Protein AF-A0A183HK71-F1 (afdb_monomer_lite)

Structure (mmCIF, N/CA/C/O backbone):
data_AF-A0A183HK71-F1
#
_entry.id   AF-A0A183HK71-F1
#
loop_
_atom_site.group_PDB
_atom_site.id
_atom_site.type_symbol
_atom_site.label_atom_id
_atom_site.label_alt_id
_atom_site.label_comp_id
_atom_site.label_asym_id
_atom_site.label_entity_id
_atom_site.label_seq_id
_atom_site.pdbx_PDB_ins_code
_atom_site.Cartn_x
_atom_site.Cartn_y
_atom_site.Cartn_z
_atom_site.occupancy
_atom_site.B_iso_or_equiv
_atom_site.auth_seq_id
_atom_site.auth_comp_id
_atom_site.auth_asym_id
_atom_site.auth_atom_id
_atom_site.pdbx_PDB_model_num
ATOM 1 N N . MET A 1 1 ? -8.659 7.741 22.232 1.00 52.62 1 MET A N 1
ATOM 2 C CA . MET A 1 1 ? -8.555 7.787 20.757 1.00 52.62 1 MET A CA 1
ATOM 3 C C . MET A 1 1 ? -7.486 8.773 20.249 1.00 52.62 1 MET A C 1
ATOM 5 O O . MET A 1 1 ? -7.474 9.073 19.070 1.00 52.62 1 MET A O 1
ATOM 9 N N . TYR A 1 2 ? -6.538 9.228 21.086 1.00 60.31 2 TYR A N 1
ATOM 10 C CA . TYR A 1 2 ? -5.489 10.189 20.690 1.00 60.31 2 TYR A CA 1
ATOM 11 C C . TYR A 1 2 ? -4.388 9.604 19.789 1.00 60.31 2 TYR A C 1
ATOM 13 O O . TYR A 1 2 ? -3.727 10.329 19.058 1.00 60.31 2 TYR A O 1
ATOM 21 N N . PHE A 1 3 ? -4.179 8.287 19.837 1.00 68.69 3 PHE A N 1
ATOM 22 C CA . PHE A 1 3 ? -3.073 7.632 19.136 1.00 68.69 3 PHE A CA 1
ATOM 23 C C . PHE A 1 3 ? -3.178 7.727 17.605 1.00 68.69 3 PHE A C 1
ATOM 25 O O . PHE A 1 3 ? -2.173 7.938 16.937 1.00 68.69 3 PHE A O 1
ATOM 32 N N . ILE A 1 4 ? -4.392 7.633 17.057 1.00 67.44 4 ILE A N 1
ATOM 33 C CA . ILE A 1 4 ? -4.633 7.679 15.605 1.00 67.44 4 ILE A CA 1
ATOM 34 C C . ILE A 1 4 ? -4.354 9.078 15.048 1.00 67.44 4 ILE A C 1
ATOM 36 O O . ILE A 1 4 ? -3.708 9.218 14.013 1.00 67.44 4 ILE A O 1
ATOM 40 N N . GLU A 1 5 ? -4.787 10.123 15.757 1.00 70.69 5 GLU A N 1
ATOM 41 C CA . GLU A 1 5 ? -4.506 11.511 15.373 1.00 70.69 5 GLU A CA 1
ATOM 42 C C . GLU A 1 5 ? -3.001 11.797 15.377 1.00 70.69 5 GLU A C 1
ATOM 44 O O . GLU A 1 5 ? -2.479 12.383 14.430 1.00 70.69 5 GLU A O 1
ATOM 49 N N . ILE A 1 6 ? -2.294 11.327 16.410 1.00 75.69 6 ILE A N 1
ATOM 50 C CA . ILE A 1 6 ? -0.834 11.446 16.500 1.00 75.69 6 ILE A CA 1
ATOM 51 C C . ILE A 1 6 ? -0.171 10.696 15.344 1.00 75.69 6 ILE A C 1
ATOM 53 O O . ILE A 1 6 ? 0.723 11.232 14.697 1.00 75.69 6 ILE A O 1
ATOM 57 N N . TYR A 1 7 ? -0.618 9.478 15.044 1.00 80.81 7 TYR A N 1
ATOM 58 C CA . TYR A 1 7 ? -0.070 8.694 13.944 1.00 80.81 7 TYR A CA 1
ATOM 59 C C . TYR A 1 7 ? -0.193 9.420 12.597 1.00 80.81 7 TYR A C 1
ATOM 61 O O . TYR A 1 7 ? 0.796 9.523 11.872 1.00 80.81 7 TYR A O 1
ATOM 69 N N . PHE A 1 8 ? -1.361 9.987 12.278 1.00 76.31 8 PHE A N 1
ATOM 70 C CA . PHE A 1 8 ? -1.525 10.726 11.025 1.00 76.31 8 PHE A CA 1
ATOM 71 C C . PHE A 1 8 ? -0.566 11.912 10.922 1.00 76.31 8 PHE A C 1
ATOM 73 O O . PHE A 1 8 ? 0.040 12.113 9.872 1.00 76.31 8 PHE A O 1
ATOM 80 N N . GLN A 1 9 ? -0.346 12.629 12.023 1.00 81.50 9 GLN A N 1
ATOM 81 C CA . GLN A 1 9 ? 0.644 13.706 12.068 1.00 81.50 9 GLN A CA 1
ATOM 82 C C . GLN A 1 9 ? 2.075 13.193 11.850 1.00 81.50 9 GLN A C 1
ATOM 84 O O . GLN A 1 9 ? 2.876 13.854 11.190 1.00 81.50 9 GLN A O 1
ATOM 89 N N . LEU A 1 10 ? 2.413 12.015 12.383 1.00 83.81 10 LEU A N 1
ATOM 90 C CA . LEU A 1 10 ? 3.736 11.418 12.199 1.00 83.81 10 LEU A CA 1
ATOM 91 C C . LEU A 1 10 ? 3.965 10.949 10.757 1.00 83.81 10 LEU A C 1
ATOM 93 O O . LEU A 1 10 ? 5.072 11.104 10.245 1.00 83.81 10 LEU A O 1
ATOM 97 N N . CYS A 1 11 ? 2.935 10.445 10.076 1.00 83.12 11 CYS A N 1
ATOM 98 C CA . CYS A 1 11 ? 3.018 10.080 8.660 1.00 83.12 11 CYS A CA 1
ATOM 99 C C . CYS A 1 11 ? 3.134 11.277 7.714 1.00 83.12 11 CYS A C 1
ATOM 101 O O . CYS A 1 11 ? 3.636 11.118 6.608 1.00 83.12 11 CYS A O 1
ATOM 103 N N . GLU A 1 12 ? 2.731 12.472 8.138 1.00 85.69 12 GLU A N 1
ATOM 104 C CA . GLU A 1 12 ? 2.916 13.715 7.376 1.00 85.69 12 GLU A CA 1
ATOM 105 C C . GLU A 1 12 ? 4.208 14.459 7.761 1.00 85.69 12 GLU A C 1
ATOM 107 O O . GLU A 1 12 ? 4.478 15.562 7.281 1.00 85.69 12 GLU A O 1
ATOM 112 N N . ASN A 1 13 ? 5.042 13.871 8.626 1.00 92.81 13 ASN A N 1
ATOM 113 C CA . ASN A 1 13 ? 6.262 14.510 9.095 1.00 92.81 13 ASN A CA 1
ATOM 114 C C . ASN A 1 13 ? 7.282 14.690 7.960 1.00 92.81 13 ASN A C 1
ATOM 116 O O . ASN A 1 13 ? 7.481 13.801 7.133 1.00 92.81 13 ASN A O 1
ATOM 120 N N . SER A 1 14 ? 8.002 15.813 7.945 1.00 92.69 14 SER A N 1
ATOM 121 C CA . SER A 1 14 ? 9.033 16.078 6.932 1.00 92.69 14 SER A CA 1
ATOM 122 C C . SER A 1 14 ? 10.212 15.099 7.005 1.00 92.69 14 SER A C 1
ATOM 124 O O . SER A 1 14 ? 10.828 14.796 5.982 1.00 92.69 14 SER A O 1
ATOM 126 N N . SER A 1 15 ? 10.507 14.556 8.190 1.00 96.06 15 SER A N 1
ATOM 127 C CA . SER A 1 15 ? 11.573 13.580 8.393 1.00 96.06 15 SER A CA 1
ATOM 128 C C . SER A 1 15 ? 11.142 12.183 7.965 1.00 96.06 15 SER A C 1
ATOM 130 O O . SER A 1 15 ? 10.243 11.580 8.552 1.00 96.06 15 SER A O 1
ATOM 132 N N . LYS A 1 16 ? 11.862 11.620 6.994 1.00 95.75 16 LYS A N 1
ATOM 133 C CA . LYS A 1 16 ? 11.632 10.250 6.529 1.00 95.75 16 LYS A CA 1
ATOM 134 C C . LYS A 1 16 ? 11.809 9.201 7.617 1.00 95.75 16 LYS A C 1
ATOM 136 O O . LYS A 1 16 ? 11.055 8.243 7.648 1.00 95.75 16 LYS A O 1
ATOM 141 N N . THR A 1 17 ? 12.749 9.411 8.539 1.00 96.44 17 THR A N 1
ATOM 142 C CA . THR A 1 17 ? 12.951 8.512 9.680 1.00 96.44 17 THR A CA 1
ATOM 143 C C . THR A 1 17 ? 11.702 8.485 10.553 1.00 96.44 17 THR A C 1
ATOM 145 O O . THR A 1 17 ? 11.232 7.413 10.900 1.00 96.44 17 THR A O 1
ATOM 148 N N . VAL A 1 18 ? 11.110 9.649 10.847 1.00 96.06 18 VAL A N 1
ATOM 149 C CA . VAL A 1 18 ? 9.885 9.722 11.660 1.00 96.06 18 VAL A CA 1
ATOM 150 C C . VAL A 1 18 ? 8.726 9.018 10.960 1.00 96.06 18 VAL A C 1
ATOM 152 O O . VAL A 1 18 ? 8.027 8.240 11.603 1.00 96.06 18 VAL A O 1
ATOM 155 N N . ARG A 1 19 ? 8.556 9.231 9.647 1.00 96.00 19 ARG A N 1
ATOM 156 C CA . ARG A 1 19 ? 7.527 8.528 8.868 1.00 96.00 19 ARG A CA 1
ATOM 157 C C . ARG A 1 19 ? 7.737 7.014 8.894 1.00 96.00 19 ARG A C 1
ATOM 159 O O . ARG A 1 19 ? 6.791 6.286 9.164 1.00 96.00 19 ARG A O 1
ATOM 166 N N . THR A 1 20 ? 8.968 6.543 8.691 1.00 96.38 20 THR A N 1
ATOM 167 C CA . THR A 1 20 ? 9.327 5.119 8.772 1.00 96.38 20 THR A CA 1
ATOM 168 C C . THR A 1 20 ? 9.001 4.519 10.141 1.00 96.38 20 THR A C 1
ATOM 170 O O . THR A 1 20 ? 8.314 3.502 10.211 1.00 96.38 20 THR A O 1
ATOM 173 N N . GLU A 1 21 ? 9.439 5.152 11.233 1.00 96.19 21 GLU A N 1
ATOM 174 C CA . GLU A 1 21 ? 9.151 4.673 12.592 1.00 96.19 21 GLU A CA 1
ATOM 175 C C . GLU A 1 21 ? 7.646 4.672 12.885 1.00 96.19 21 GLU A C 1
ATOM 177 O O . GLU A 1 21 ? 7.134 3.753 13.522 1.00 96.19 21 GLU A O 1
ATOM 182 N N . ALA A 1 22 ? 6.906 5.657 12.367 1.00 95.00 22 ALA A N 1
ATOM 183 C CA . ALA A 1 22 ? 5.456 5.702 12.504 1.00 95.00 22 ALA A CA 1
ATOM 184 C C . ALA A 1 22 ? 4.778 4.481 11.866 1.00 95.00 22 ALA A C 1
ATOM 186 O O . ALA A 1 22 ? 3.854 3.930 12.465 1.00 95.00 22 ALA A O 1
ATOM 187 N N . LEU A 1 23 ? 5.245 4.024 10.696 1.00 95.50 23 LEU A N 1
ATOM 188 C CA . LEU A 1 23 ? 4.717 2.817 10.048 1.00 95.50 23 LEU A CA 1
ATOM 189 C C . LEU A 1 23 ? 4.938 1.568 10.913 1.00 95.50 23 LEU A C 1
ATOM 191 O O . LEU A 1 23 ? 4.012 0.774 11.083 1.00 95.50 23 LEU A O 1
ATOM 195 N N . TYR A 1 24 ? 6.125 1.414 11.505 1.00 96.06 24 TYR A N 1
ATOM 196 C CA . TYR A 1 24 ? 6.413 0.289 12.401 1.00 96.06 24 TYR A CA 1
ATOM 197 C C . TYR A 1 24 ? 5.578 0.336 13.681 1.00 96.06 24 TYR A C 1
ATOM 199 O O . TYR A 1 24 ? 4.991 -0.671 14.075 1.00 96.06 24 TYR A O 1
ATOM 207 N N . ILE A 1 25 ? 5.478 1.506 14.315 1.00 93.75 25 ILE A N 1
ATOM 208 C CA . ILE A 1 25 ? 4.675 1.699 15.528 1.00 93.75 25 ILE A CA 1
ATOM 209 C C . ILE A 1 25 ? 3.202 1.378 15.258 1.00 93.75 25 ILE A C 1
ATOM 211 O O . ILE A 1 25 ? 2.568 0.676 16.049 1.00 93.75 25 ILE A O 1
ATOM 215 N N . LEU A 1 26 ? 2.664 1.845 14.129 1.00 92.62 26 LEU A N 1
ATOM 216 C CA . LEU A 1 26 ? 1.301 1.531 13.722 1.00 92.62 26 LEU A CA 1
ATOM 217 C C . LEU A 1 26 ? 1.109 0.029 13.526 1.00 92.62 26 LEU A C 1
ATOM 219 O O . LEU A 1 26 ? 0.124 -0.518 14.019 1.00 92.62 26 LEU A O 1
ATOM 223 N N . LYS A 1 27 ? 2.046 -0.642 12.844 1.00 94.62 27 LYS A N 1
ATOM 224 C CA . LYS A 1 27 ? 1.976 -2.090 12.636 1.00 94.62 27 LYS A CA 1
ATOM 225 C C . LYS A 1 27 ? 1.929 -2.844 13.959 1.00 94.62 27 LYS A C 1
ATOM 227 O O . LYS A 1 27 ? 1.059 -3.688 14.153 1.00 94.62 27 LYS A O 1
ATOM 232 N N . ILE A 1 28 ? 2.824 -2.500 14.882 1.00 94.81 28 ILE A N 1
ATOM 233 C CA . ILE A 1 28 ? 2.860 -3.096 16.218 1.00 94.81 28 ILE A CA 1
ATOM 234 C C . ILE A 1 28 ? 1.505 -2.905 16.904 1.00 94.81 28 ILE A C 1
ATOM 236 O O . ILE A 1 28 ? 0.951 -3.857 17.444 1.00 94.81 28 ILE A O 1
ATOM 240 N N . PHE A 1 29 ? 0.939 -1.700 16.861 1.00 91.94 29 PHE A N 1
ATOM 241 C CA . PHE A 1 29 ? -0.343 -1.420 17.504 1.00 91.94 29 PHE A CA 1
ATOM 242 C C . PHE A 1 29 ? -1.506 -2.201 16.867 1.00 91.94 29 PHE A C 1
ATOM 244 O O . PHE A 1 29 ? -2.337 -2.765 17.581 1.00 91.94 29 PHE A O 1
ATOM 251 N N . ALA A 1 30 ? -1.525 -2.299 15.537 1.00 93.44 30 ALA A N 1
ATOM 252 C CA . ALA A 1 30 ? -2.496 -3.090 14.788 1.00 93.44 30 ALA A CA 1
ATOM 253 C C . ALA A 1 30 ? -2.434 -4.585 15.138 1.00 93.44 30 ALA A C 1
ATOM 255 O O . ALA A 1 30 ? -3.477 -5.222 15.245 1.00 93.44 30 ALA A O 1
ATOM 256 N N . ASP A 1 31 ? -1.241 -5.132 15.383 1.00 94.38 31 ASP A N 1
ATOM 257 C CA . ASP A 1 31 ? -1.082 -6.530 15.801 1.00 94.38 31 ASP A CA 1
ATOM 258 C C . ASP A 1 31 ? -1.551 -6.781 17.235 1.00 94.38 31 ASP A C 1
ATOM 260 O O . ASP A 1 31 ? -2.096 -7.843 17.531 1.00 94.38 31 ASP A O 1
ATOM 264 N N . HIS A 1 32 ? -1.361 -5.807 18.130 1.00 94.56 32 HIS A N 1
ATOM 265 C CA . HIS A 1 32 ? -1.770 -5.934 19.530 1.00 94.56 32 HIS A CA 1
ATOM 266 C C . HIS A 1 32 ? -3.280 -5.780 19.723 1.00 94.56 32 HIS A C 1
ATOM 268 O O . HIS A 1 32 ? -3.839 -6.336 20.668 1.00 94.56 32 HIS A O 1
ATOM 274 N N . CYS A 1 33 ? -3.943 -4.982 18.885 1.00 93.06 33 CYS A N 1
ATOM 275 C CA . CYS A 1 33 ? -5.332 -4.575 19.093 1.00 93.06 33 CYS A CA 1
ATOM 276 C C . CYS A 1 33 ? -6.180 -4.616 17.799 1.00 93.06 33 CYS A C 1
ATOM 278 O O . CYS A 1 33 ? -6.932 -3.667 17.557 1.00 93.06 33 CYS A O 1
ATOM 280 N N . PRO A 1 34 ? -6.117 -5.687 16.980 1.00 94.12 34 PRO A N 1
ATOM 281 C CA . PRO A 1 34 ? -6.603 -5.691 15.593 1.00 94.12 34 PRO A CA 1
ATOM 282 C C . PRO A 1 34 ? -8.092 -5.359 15.455 1.00 94.12 34 PRO A C 1
ATOM 284 O O . PRO A 1 34 ? -8.472 -4.582 14.581 1.00 94.12 34 PRO A O 1
ATOM 287 N N . GLU A 1 35 ? -8.914 -5.885 16.364 1.00 94.69 35 GLU A N 1
ATOM 288 C CA . GLU A 1 35 ? -10.377 -5.741 16.373 1.00 94.69 35 GLU A CA 1
ATOM 289 C C . GLU A 1 35 ? -10.869 -4.448 17.042 1.00 94.69 35 GLU A C 1
ATOM 291 O O . GLU A 1 35 ? -12.073 -4.240 17.186 1.00 94.69 35 GLU A O 1
ATOM 296 N N . THR A 1 36 ? -9.965 -3.564 17.479 1.00 92.75 36 THR A N 1
ATOM 297 C CA . THR A 1 36 ? -10.375 -2.275 18.054 1.00 92.75 36 THR A CA 1
ATOM 298 C C . THR A 1 36 ? -11.127 -1.466 17.009 1.00 92.75 36 THR A C 1
ATOM 300 O O . THR A 1 36 ? -10.571 -1.132 15.965 1.00 92.75 36 THR A O 1
ATOM 303 N N . GLU A 1 37 ? -12.381 -1.126 17.301 1.00 91.06 37 GLU A N 1
ATOM 30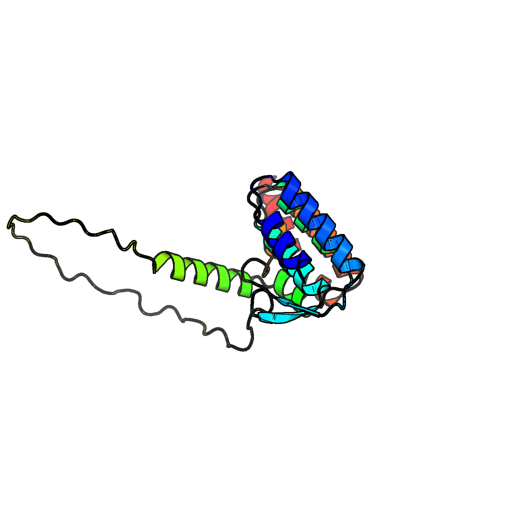4 C CA . GLU A 1 37 ? -13.186 -0.279 16.428 1.00 91.06 37 GLU A CA 1
ATOM 305 C C . GLU A 1 37 ? -12.721 1.175 16.522 1.00 91.06 37 GLU A C 1
ATOM 307 O O . GLU A 1 37 ? -12.578 1.745 17.609 1.00 91.06 37 GLU A O 1
ATOM 312 N N . ILE A 1 38 ? -12.498 1.782 15.362 1.00 87.69 38 ILE A N 1
ATOM 313 C CA . ILE A 1 38 ? -12.073 3.169 15.223 1.00 87.69 38 ILE A CA 1
ATOM 314 C C . ILE A 1 38 ? -12.914 3.868 14.157 1.00 87.69 38 ILE A C 1
ATOM 316 O O . ILE A 1 38 ? -13.611 3.229 13.372 1.00 87.69 38 ILE A O 1
ATOM 320 N N . ILE A 1 39 ? -12.860 5.197 14.142 1.00 84.25 39 ILE A N 1
ATOM 321 C CA . ILE A 1 39 ? -13.501 6.028 13.124 1.00 84.25 39 ILE A CA 1
ATOM 322 C C . ILE A 1 39 ? -12.418 6.404 12.118 1.00 84.25 39 ILE A C 1
ATOM 324 O O . ILE A 1 39 ? -11.467 7.103 12.468 1.00 84.25 39 ILE A O 1
ATOM 328 N N . GLY A 1 40 ? -12.555 5.916 10.891 1.00 74.62 40 GLY A N 1
ATOM 329 C CA . GLY A 1 40 ? -11.613 6.166 9.807 1.00 74.62 40 GLY A CA 1
ATOM 330 C C . GLY A 1 40 ? -11.730 7.573 9.244 1.00 74.62 40 GLY A C 1
ATOM 331 O O . GLY A 1 40 ? -12.617 8.353 9.596 1.00 74.62 40 GLY A O 1
ATOM 332 N N . ARG A 1 41 ? -10.857 7.892 8.285 1.00 69.25 41 ARG A N 1
ATOM 333 C CA . ARG A 1 41 ? -10.806 9.220 7.638 1.00 69.25 41 ARG A CA 1
ATOM 334 C C . ARG A 1 41 ? -12.111 9.630 6.944 1.00 69.25 41 ARG A C 1
ATOM 336 O O . ARG A 1 41 ? -12.384 10.817 6.811 1.00 69.25 41 ARG A O 1
ATOM 343 N N . ASN A 1 42 ? -12.901 8.661 6.489 1.00 69.00 42 ASN A N 1
ATOM 344 C CA . ASN A 1 42 ? -14.205 8.871 5.853 1.00 69.00 42 ASN A CA 1
ATOM 345 C C . ASN A 1 42 ? -15.372 8.911 6.862 1.00 69.00 42 ASN A C 1
ATOM 347 O O . ASN A 1 42 ? -16.527 8.969 6.449 1.00 69.00 42 ASN A O 1
ATOM 351 N N . GLY A 1 43 ? -15.093 8.861 8.169 1.00 75.12 43 GLY A N 1
ATOM 352 C CA . GLY A 1 43 ? -16.107 8.806 9.222 1.00 75.12 43 GLY A CA 1
ATOM 353 C C . GLY A 1 43 ? -16.736 7.423 9.421 1.00 75.12 43 GLY A C 1
ATOM 354 O O . GLY A 1 43 ? -17.592 7.274 10.293 1.00 75.12 43 GLY A O 1
ATOM 355 N N . ALA A 1 44 ? -16.329 6.411 8.649 1.00 79.69 44 ALA A N 1
ATOM 356 C CA . ALA A 1 44 ? -16.823 5.050 8.803 1.00 79.69 44 ALA A CA 1
ATOM 357 C C . ALA A 1 44 ? -16.163 4.353 9.996 1.00 79.69 44 ALA A C 1
ATOM 359 O O . ALA A 1 44 ? -15.007 4.613 10.333 1.00 79.69 44 ALA A O 1
ATOM 360 N N . LYS A 1 45 ? -16.903 3.434 10.617 1.00 85.50 45 LYS A N 1
ATOM 361 C CA . LYS A 1 45 ? -16.358 2.526 11.625 1.00 85.50 45 LYS A CA 1
ATOM 362 C C . LYS A 1 45 ? -15.579 1.414 10.935 1.00 85.50 45 LYS A C 1
ATOM 364 O O . LYS A 1 45 ? -16.113 0.775 10.031 1.00 85.50 45 LYS A O 1
ATOM 369 N N . LEU A 1 46 ? -14.347 1.181 11.367 1.00 88.19 46 LEU A N 1
ATOM 370 C CA . LEU A 1 46 ? -13.503 0.104 10.861 1.00 88.19 46 LEU A CA 1
ATOM 371 C C . LEU A 1 46 ? -12.621 -0.480 11.958 1.00 88.19 46 LEU A C 1
ATOM 373 O O . LEU A 1 46 ? -12.406 0.137 13.003 1.00 88.19 46 LEU A O 1
ATOM 377 N N . ARG A 1 47 ? -12.111 -1.684 11.702 1.00 91.94 47 ARG A N 1
ATOM 378 C CA . ARG A 1 47 ? -11.124 -2.332 12.562 1.00 91.94 47 ARG A CA 1
ATOM 379 C C . ARG A 1 47 ? -9.791 -1.604 12.450 1.00 91.94 47 ARG A C 1
ATOM 381 O O . ARG A 1 47 ? -9.384 -1.213 11.355 1.00 91.94 47 ARG A O 1
ATOM 388 N N . LEU A 1 48 ? -9.084 -1.477 13.567 1.00 91.62 48 LEU A N 1
ATOM 389 C CA . LEU A 1 48 ? -7.771 -0.844 13.621 1.00 91.62 48 LEU A CA 1
ATOM 390 C C . LEU A 1 48 ? -6.782 -1.480 12.638 1.00 91.62 48 LEU A C 1
ATOM 392 O O . LEU A 1 48 ? -6.021 -0.758 12.003 1.00 91.62 48 LEU A O 1
ATOM 396 N N . VAL A 1 49 ? -6.799 -2.809 12.493 1.00 94.19 49 VAL A N 1
ATOM 397 C CA . VAL A 1 49 ? -5.904 -3.501 11.552 1.00 94.19 49 VAL A CA 1
ATOM 398 C C . VAL A 1 49 ? -6.141 -3.085 10.098 1.00 94.19 49 VAL A C 1
ATOM 400 O O . VAL A 1 49 ? -5.178 -2.914 9.352 1.00 94.19 49 VAL A O 1
ATOM 403 N N . ASP A 1 50 ? -7.398 -2.861 9.714 1.00 92.25 50 ASP A N 1
ATOM 404 C CA . ASP A 1 50 ? -7.772 -2.487 8.350 1.00 92.25 50 ASP A CA 1
ATOM 405 C C . ASP A 1 50 ? -7.424 -1.011 8.064 1.00 92.25 50 ASP A C 1
ATOM 407 O O . ASP A 1 50 ? -6.910 -0.688 6.992 1.00 92.25 50 ASP A O 1
ATOM 411 N N . ASP A 1 51 ? -7.610 -0.111 9.039 1.00 89.50 51 ASP A N 1
ATOM 412 C CA . ASP A 1 51 ? -7.181 1.297 8.921 1.00 89.50 51 ASP A CA 1
ATOM 413 C C . ASP A 1 51 ? -5.659 1.426 8.866 1.00 89.50 51 ASP A C 1
ATOM 415 O O . ASP A 1 51 ? -5.108 2.160 8.045 1.00 89.50 51 ASP A O 1
ATOM 419 N N . ALA A 1 52 ? -4.965 0.671 9.719 1.00 92.00 52 ALA A N 1
ATOM 420 C CA . ALA A 1 52 ? -3.516 0.633 9.736 1.00 92.00 52 ALA A CA 1
ATOM 421 C C . ALA A 1 52 ? -2.972 0.135 8.392 1.00 92.00 52 ALA A C 1
ATOM 423 O O . ALA A 1 52 ? -2.079 0.754 7.812 1.00 92.00 52 ALA A O 1
ATOM 424 N N . PHE A 1 53 ? -3.553 -0.938 7.852 1.00 93.50 53 PHE A N 1
ATOM 425 C CA . PHE A 1 53 ? -3.208 -1.429 6.524 1.00 93.50 53 PHE A CA 1
ATOM 426 C C . PHE A 1 53 ? -3.443 -0.364 5.444 1.00 93.50 53 PHE A C 1
ATOM 428 O O . PHE A 1 53 ? -2.564 -0.120 4.616 1.00 93.50 53 PHE A O 1
ATOM 435 N N . ALA A 1 54 ? -4.581 0.335 5.483 1.00 90.50 54 ALA A N 1
ATOM 436 C CA . ALA A 1 54 ? -4.886 1.432 4.567 1.00 90.50 54 ALA A CA 1
ATOM 437 C C . ALA A 1 54 ? -3.862 2.575 4.637 1.00 90.50 54 ALA A C 1
ATOM 439 O O . ALA A 1 54 ? -3.501 3.163 3.613 1.00 90.50 54 ALA A O 1
ATOM 440 N N . ALA A 1 55 ? -3.374 2.898 5.831 1.00 90.38 55 ALA A N 1
ATOM 441 C CA . ALA A 1 55 ? -2.366 3.930 6.009 1.00 90.38 55 ALA A CA 1
ATOM 442 C C . ALA A 1 55 ? -0.988 3.500 5.476 1.00 90.38 55 ALA A C 1
ATOM 444 O O . ALA A 1 55 ? -0.310 4.296 4.824 1.00 90.38 55 ALA A O 1
ATOM 445 N N . VAL A 1 56 ? -0.605 2.232 5.655 1.00 93.94 56 VAL A N 1
ATOM 446 C CA . VAL A 1 56 ? 0.611 1.675 5.039 1.00 93.94 56 VAL A CA 1
ATOM 447 C C . VAL A 1 56 ? 0.488 1.641 3.512 1.00 93.94 56 VAL A C 1
ATOM 449 O O . VAL A 1 56 ? 1.428 2.026 2.821 1.00 93.94 56 VAL A O 1
ATOM 452 N N . CYS A 1 57 ? -0.683 1.294 2.972 1.00 93.69 57 CYS A N 1
ATOM 453 C CA . CYS A 1 57 ? -0.962 1.383 1.536 1.00 93.69 57 CYS A CA 1
ATOM 454 C C . CYS A 1 57 ? -0.768 2.811 1.005 1.00 93.69 57 CYS A C 1
ATOM 456 O O . CYS A 1 57 ? -0.185 3.004 -0.058 1.00 93.69 57 CYS A O 1
ATOM 458 N N . HIS A 1 58 ? -1.193 3.827 1.762 1.00 90.81 58 HIS A N 1
ATOM 459 C CA . HIS A 1 58 ? -0.955 5.222 1.396 1.00 90.81 58 HIS A CA 1
ATOM 460 C C . HI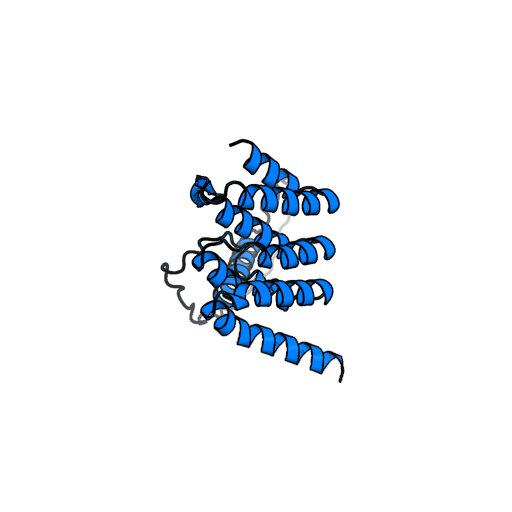S A 1 58 ? 0.537 5.572 1.324 1.00 90.81 58 HIS A C 1
ATOM 462 O O . HIS A 1 58 ? 0.957 6.271 0.400 1.00 90.81 58 HIS A O 1
ATOM 468 N N . ALA A 1 59 ? 1.341 5.048 2.252 1.00 93.62 59 ALA A N 1
ATOM 469 C CA . ALA A 1 59 ? 2.784 5.277 2.310 1.00 93.62 59 ALA A CA 1
ATOM 470 C C . ALA A 1 59 ? 3.569 4.658 1.135 1.00 93.62 59 ALA A C 1
ATOM 472 O O . ALA A 1 59 ? 4.727 5.012 0.922 1.00 93.62 59 ALA A O 1
ATOM 473 N N . ILE A 1 60 ? 2.944 3.810 0.308 1.00 95.62 60 ILE A N 1
ATOM 474 C CA . ILE A 1 60 ? 3.512 3.390 -0.986 1.00 95.62 60 ILE A CA 1
ATOM 475 C C . ILE A 1 60 ? 3.690 4.579 -1.934 1.00 95.62 60 ILE A C 1
ATOM 477 O O . ILE A 1 60 ? 4.525 4.529 -2.821 1.00 95.62 60 ILE A O 1
ATOM 481 N N . ASN A 1 61 ? 2.971 5.682 -1.733 1.00 92.69 61 ASN A N 1
ATOM 482 C CA . ASN A 1 61 ? 3.116 6.892 -2.543 1.00 92.69 61 ASN A CA 1
ATOM 483 C C . ASN A 1 61 ? 4.075 7.924 -1.917 1.00 92.69 61 ASN A C 1
ATOM 485 O O . ASN A 1 61 ? 4.045 9.095 -2.298 1.00 92.69 61 ASN A O 1
ATOM 489 N N . ASP A 1 62 ? 4.892 7.534 -0.930 1.00 95.19 62 ASP A N 1
ATOM 490 C CA . ASP A 1 62 ? 5.829 8.449 -0.273 1.00 95.19 62 ASP A CA 1
ATOM 491 C C . ASP A 1 62 ? 6.898 8.977 -1.245 1.00 95.19 62 ASP A C 1
ATOM 493 O O . ASP A 1 62 ? 7.385 8.274 -2.136 1.00 95.19 62 ASP A O 1
ATOM 497 N N . VAL A 1 63 ? 7.307 10.230 -1.045 1.00 94.56 63 VAL A N 1
ATOM 498 C CA . VAL A 1 63 ? 8.356 10.867 -1.852 1.00 94.56 63 VAL A CA 1
ATOM 499 C C . VAL A 1 63 ? 9.713 10.169 -1.697 1.00 94.56 63 VAL A C 1
ATOM 501 O O . VAL A 1 63 ? 10.499 10.127 -2.640 1.00 94.56 63 VAL A O 1
ATOM 504 N N . GLU A 1 64 ? 9.989 9.577 -0.534 1.00 97.12 64 GLU A N 1
ATOM 505 C CA . GLU A 1 64 ? 11.243 8.886 -0.253 1.00 97.12 64 GLU A CA 1
ATOM 506 C C . GLU A 1 64 ? 11.144 7.396 -0.579 1.00 97.12 64 GLU A C 1
ATOM 508 O O . GLU A 1 64 ? 10.411 6.642 0.066 1.00 97.12 64 GLU A O 1
ATOM 513 N N . VAL A 1 65 ? 11.992 6.941 -1.503 1.00 97.62 65 VAL A N 1
ATOM 514 C CA . VAL A 1 65 ? 12.083 5.531 -1.923 1.00 97.62 65 VAL A CA 1
ATOM 515 C C . VAL A 1 65 ? 12.235 4.557 -0.750 1.00 97.62 65 VAL A C 1
ATOM 517 O O . VAL A 1 65 ? 11.643 3.481 -0.744 1.00 97.62 65 VAL A O 1
ATOM 520 N N . THR A 1 66 ? 12.985 4.930 0.291 1.00 97.88 66 THR A N 1
ATOM 521 C CA . THR A 1 66 ? 13.196 4.067 1.464 1.00 97.88 66 THR A CA 1
ATOM 522 C C . THR A 1 66 ? 11.928 3.895 2.299 1.00 97.88 66 THR A C 1
ATOM 524 O O . THR A 1 66 ? 11.727 2.837 2.896 1.00 97.88 66 THR A O 1
ATOM 527 N N . VAL A 1 67 ? 11.068 4.919 2.343 1.00 97.75 67 VAL A N 1
ATOM 528 C CA . VAL A 1 67 ? 9.773 4.843 3.032 1.00 97.75 67 VAL A CA 1
ATOM 529 C C . VAL A 1 67 ? 8.821 3.974 2.217 1.00 97.75 67 VAL A C 1
ATOM 531 O O . VAL A 1 67 ? 8.220 3.066 2.787 1.00 97.75 67 VAL A O 1
ATOM 534 N N . ARG A 1 68 ? 8.777 4.150 0.886 1.00 98.00 68 ARG A N 1
ATOM 535 C CA . ARG A 1 68 ? 7.995 3.284 -0.014 1.00 98.00 68 ARG A CA 1
ATOM 536 C C . ARG A 1 68 ? 8.384 1.815 0.109 1.00 98.00 68 ARG A C 1
ATOM 538 O O . ARG A 1 68 ? 7.517 0.968 0.283 1.00 98.00 68 ARG A O 1
ATOM 545 N N . ALA A 1 69 ? 9.682 1.508 0.096 1.00 98.25 69 ALA A N 1
ATOM 546 C CA . ALA A 1 69 ? 10.178 0.141 0.256 1.00 98.25 69 ALA A CA 1
ATOM 547 C C . ALA A 1 69 ? 9.806 -0.453 1.625 1.00 98.25 69 ALA A C 1
ATOM 549 O O . ALA A 1 69 ? 9.438 -1.624 1.717 1.00 98.25 69 ALA A O 1
ATOM 550 N N . THR A 1 70 ? 9.862 0.359 2.687 1.00 98.31 70 THR A N 1
ATOM 551 C CA . THR A 1 70 ? 9.439 -0.066 4.028 1.00 98.31 70 THR A CA 1
ATOM 552 C C . THR A 1 70 ? 7.941 -0.348 4.070 1.00 98.31 70 THR A C 1
ATOM 554 O O . THR A 1 70 ? 7.531 -1.397 4.558 1.00 98.31 70 THR A O 1
ATOM 557 N N . ALA A 1 71 ? 7.124 0.551 3.521 1.00 97.69 71 ALA A N 1
ATOM 558 C CA . ALA A 1 71 ? 5.685 0.363 3.418 1.00 97.69 71 ALA A CA 1
ATOM 559 C C . ALA A 1 71 ? 5.353 -0.909 2.622 1.00 97.69 71 ALA A C 1
ATOM 561 O O . ALA A 1 71 ? 4.610 -1.754 3.113 1.00 97.69 71 ALA A O 1
ATOM 562 N N . ALA A 1 72 ? 5.988 -1.102 1.461 1.00 98.00 72 ALA A N 1
ATOM 563 C CA . ALA A 1 72 ? 5.809 -2.278 0.614 1.00 98.00 72 ALA A CA 1
ATOM 564 C C . ALA A 1 72 ? 6.148 -3.572 1.359 1.00 98.00 72 ALA A C 1
ATOM 566 O O . ALA A 1 72 ? 5.380 -4.528 1.283 1.00 98.00 72 ALA A O 1
ATOM 567 N N . ARG A 1 73 ? 7.242 -3.596 2.134 1.00 97.94 73 ARG A N 1
ATOM 568 C CA . ARG A 1 73 ? 7.599 -4.734 2.997 1.00 97.94 73 ARG A CA 1
ATOM 569 C C . ARG A 1 73 ? 6.555 -4.975 4.093 1.00 97.94 73 ARG A C 1
ATOM 571 O O . ARG A 1 73 ? 6.175 -6.115 4.320 1.00 97.94 73 ARG A O 1
ATOM 578 N N . LEU A 1 74 ? 6.085 -3.920 4.755 1.00 97.56 74 LEU A N 1
ATOM 579 C CA . LEU A 1 74 ? 5.135 -4.040 5.862 1.00 97.56 74 LEU A CA 1
ATOM 580 C C . LEU A 1 74 ? 3.764 -4.563 5.431 1.00 97.56 74 LEU A C 1
ATOM 582 O O . LEU A 1 74 ? 3.103 -5.211 6.239 1.00 97.56 74 LEU A O 1
ATOM 586 N N . LEU A 1 75 ? 3.335 -4.328 4.183 1.00 96.75 75 LEU A N 1
ATOM 587 C CA . LEU A 1 75 ? 2.056 -4.853 3.683 1.00 96.75 75 LEU A CA 1
ATOM 588 C C . LEU A 1 75 ? 1.937 -6.372 3.894 1.00 96.75 75 LEU A C 1
ATOM 590 O O . LEU A 1 75 ? 0.882 -6.845 4.313 1.00 96.75 75 LEU A O 1
ATOM 594 N N . GLY A 1 76 ? 3.022 -7.125 3.678 1.00 96.12 76 GLY A N 1
ATOM 595 C CA . GLY A 1 76 ? 3.052 -8.587 3.801 1.00 96.12 76 GLY A CA 1
ATOM 596 C C . GLY A 1 76 ? 2.829 -9.113 5.221 1.00 96.12 76 GLY A C 1
ATOM 597 O O . GLY A 1 76 ? 2.402 -10.261 5.409 1.00 96.12 76 GLY A O 1
ATOM 598 N N . ASP A 1 77 ? 3.065 -8.260 6.219 1.00 96.25 77 ASP A N 1
ATOM 599 C CA . ASP A 1 77 ? 2.992 -8.597 7.638 1.00 96.25 77 ASP A CA 1
ATOM 600 C C . ASP A 1 77 ? 1.570 -8.449 8.209 1.00 96.25 77 ASP A C 1
ATOM 602 O O . ASP A 1 77 ? 1.290 -8.925 9.313 1.00 96.25 77 ASP A O 1
ATOM 606 N N . PHE A 1 78 ? 0.638 -7.811 7.491 1.00 95.25 78 PHE A N 1
ATOM 607 C CA . PHE A 1 78 ? -0.760 -7.662 7.918 1.00 95.25 78 PHE A CA 1
ATOM 608 C C . PHE A 1 78 ? -1.571 -8.936 7.657 1.00 95.25 78 PHE A C 1
ATOM 610 O O . PHE A 1 78 ? -2.412 -8.999 6.768 1.00 95.25 78 PHE A O 1
ATOM 617 N N . LYS A 1 79 ? -1.358 -9.978 8.464 1.00 93.12 79 LYS A N 1
ATOM 618 C CA . LYS A 1 79 ? -2.044 -11.270 8.273 1.00 93.12 79 LYS A CA 1
ATOM 619 C C . LYS A 1 79 ? -3.547 -11.243 8.570 1.00 93.12 79 LYS A C 1
ATOM 621 O O . LYS A 1 79 ? -4.271 -12.076 8.033 1.00 93.12 79 LYS A O 1
ATOM 626 N N . GLN A 1 80 ? -4.006 -10.299 9.394 1.00 93.44 80 GLN A N 1
ATOM 627 C CA . GLN A 1 80 ? -5.393 -10.200 9.882 1.00 93.44 80 GLN A CA 1
ATOM 628 C C . GLN A 1 80 ? -6.256 -9.179 9.117 1.00 93.44 80 GLN A C 1
ATOM 630 O O . GLN A 1 80 ? -7.419 -8.964 9.469 1.00 93.44 80 GLN A O 1
ATOM 635 N N . VAL A 1 81 ? -5.697 -8.543 8.083 1.00 93.94 81 VAL A N 1
ATOM 636 C CA . VAL A 1 81 ? -6.442 -7.604 7.240 1.00 93.94 81 VAL A CA 1
ATOM 637 C C . VAL A 1 81 ? -7.578 -8.318 6.501 1.00 93.94 81 VAL A C 1
ATOM 639 O O . VAL A 1 81 ? -7.454 -9.486 6.118 1.00 93.94 81 VAL A O 1
ATOM 642 N N . SER A 1 82 ? -8.685 -7.604 6.323 1.00 92.06 82 SER A N 1
ATOM 643 C CA . SER A 1 82 ? -9.844 -8.051 5.553 1.00 92.06 82 SER A CA 1
ATOM 644 C C . SER A 1 82 ? -9.495 -8.278 4.081 1.00 92.06 82 SER A C 1
ATOM 646 O O . SER A 1 82 ? -8.805 -7.464 3.463 1.00 92.06 82 SER A O 1
ATOM 648 N N . ASP A 1 83 ? -10.065 -9.322 3.480 1.00 91.00 83 ASP A N 1
ATOM 649 C CA . ASP A 1 83 ? -9.855 -9.629 2.059 1.00 91.00 83 ASP A CA 1
ATOM 650 C C . ASP A 1 83 ? -10.340 -8.488 1.143 1.00 91.00 83 ASP A C 1
ATOM 652 O O . ASP A 1 83 ? -9.664 -8.144 0.181 1.00 91.00 83 ASP A O 1
ATOM 656 N N . SER A 1 84 ? -11.410 -7.776 1.521 1.00 88.06 84 SER A N 1
ATOM 657 C CA . SER A 1 84 ? -11.917 -6.611 0.775 1.00 88.06 84 SER A CA 1
ATOM 658 C C . SER A 1 84 ? -10.929 -5.440 0.680 1.00 88.06 84 SER A C 1
ATOM 660 O O . SER A 1 84 ? -11.003 -4.641 -0.259 1.00 88.06 84 SER A O 1
ATOM 662 N N . PHE A 1 85 ? -10.009 -5.312 1.643 1.00 89.12 85 PHE A N 1
ATOM 663 C CA . PHE A 1 85 ? -8.925 -4.332 1.580 1.00 89.12 85 PHE A CA 1
ATOM 664 C C . PHE A 1 85 ? -7.799 -4.834 0.674 1.00 89.12 85 PHE A C 1
ATOM 666 O O . PHE A 1 85 ? -7.256 -4.053 -0.103 1.00 89.12 85 PHE A O 1
ATOM 673 N N . LEU A 1 86 ? -7.477 -6.129 0.729 1.00 90.81 86 LEU A N 1
ATOM 674 C CA . LEU A 1 86 ? -6.483 -6.739 -0.154 1.00 90.81 86 LEU A CA 1
ATOM 675 C C . LEU A 1 86 ? -6.902 -6.647 -1.624 1.00 90.81 86 LEU A C 1
ATOM 677 O O . LEU A 1 86 ? -6.102 -6.211 -2.449 1.00 90.81 86 LEU A O 1
ATOM 681 N N . ASP A 1 87 ? -8.157 -6.952 -1.945 1.00 88.12 87 ASP A N 1
ATOM 682 C CA . ASP A 1 87 ? -8.682 -6.874 -3.313 1.00 88.12 87 ASP A CA 1
ATOM 683 C C . ASP A 1 87 ? -8.462 -5.483 -3.926 1.00 88.12 87 ASP A C 1
ATOM 685 O O . ASP A 1 87 ? -7.938 -5.338 -5.031 1.00 88.12 87 ASP A O 1
ATOM 689 N N . GLN A 1 88 ? -8.750 -4.429 -3.159 1.00 87.88 88 GLN A N 1
ATOM 690 C CA . GLN A 1 88 ? -8.574 -3.046 -3.608 1.00 87.88 88 GLN A CA 1
ATOM 691 C C . GLN A 1 88 ? -7.113 -2.648 -3.833 1.00 87.88 88 GLN A C 1
ATOM 693 O O . GLN A 1 88 ? -6.857 -1.695 -4.570 1.00 87.88 88 GLN A O 1
ATOM 698 N N . THR A 1 89 ? -6.143 -3.346 -3.238 1.00 88.31 89 THR A N 1
ATOM 699 C CA . THR A 1 89 ? -4.717 -3.070 -3.479 1.00 88.31 89 THR A CA 1
ATOM 700 C C . THR A 1 89 ? -4.199 -3.630 -4.804 1.00 88.31 89 THR A C 1
ATOM 702 O O . THR A 1 89 ? -3.165 -3.154 -5.280 1.00 88.31 89 THR A O 1
ATOM 705 N N . LEU A 1 90 ? -4.922 -4.573 -5.421 1.00 85.00 90 LEU A N 1
ATOM 706 C CA . LEU A 1 90 ? -4.630 -5.133 -6.748 1.00 85.00 90 LEU A CA 1
ATOM 707 C C . LEU A 1 90 ? -5.553 -4.595 -7.855 1.00 85.00 90 LEU A C 1
ATOM 709 O O . LEU A 1 90 ? -5.352 -4.903 -9.033 1.00 85.00 90 LEU A O 1
ATOM 713 N N . ASP A 1 91 ? -6.546 -3.772 -7.511 1.00 84.38 91 ASP A N 1
ATOM 714 C CA . ASP A 1 91 ? -7.495 -3.226 -8.479 1.00 84.38 91 ASP A CA 1
ATOM 715 C C . ASP A 1 91 ? -6.893 -2.068 -9.296 1.00 84.38 91 ASP A C 1
ATOM 717 O O . ASP A 1 91 ? -7.000 -0.882 -8.966 1.00 84.38 91 ASP A O 1
ATOM 721 N N . LYS A 1 92 ? -6.258 -2.427 -10.417 1.00 80.50 92 LYS A N 1
ATOM 722 C CA . LYS A 1 92 ? -5.684 -1.477 -11.382 1.00 80.50 92 LYS A CA 1
ATOM 723 C C . LYS A 1 92 ? -6.749 -0.613 -12.064 1.00 80.50 92 LYS A C 1
ATOM 725 O O . LYS A 1 92 ? -6.461 0.529 -12.428 1.00 80.50 92 LYS A O 1
ATOM 730 N N . LYS A 1 93 ? -7.983 -1.109 -12.226 1.00 79.06 93 LYS A N 1
ATOM 731 C CA . LYS A 1 93 ? -9.074 -0.329 -12.835 1.00 79.06 93 LYS A CA 1
ATOM 732 C C . LYS A 1 93 ? -9.516 0.782 -11.894 1.00 79.06 93 LYS A C 1
ATOM 734 O O . LYS A 1 93 ? -9.572 1.940 -12.311 1.00 79.06 93 LYS A O 1
ATOM 739 N N . LEU A 1 94 ? -9.751 0.444 -10.628 1.00 72.25 94 LEU A N 1
ATOM 740 C CA . LEU A 1 94 ? -10.094 1.407 -9.589 1.00 72.25 94 LEU A CA 1
ATOM 741 C C . LEU A 1 94 ? -8.963 2.424 -9.388 1.00 72.25 94 LEU A C 1
ATOM 743 O O . LEU A 1 94 ? -9.226 3.629 -9.366 1.00 72.25 94 LEU A O 1
ATOM 747 N N . LEU A 1 95 ? -7.701 1.977 -9.371 1.00 77.62 95 LEU A N 1
ATOM 748 C CA . LEU A 1 95 ? -6.538 2.869 -9.328 1.00 77.62 95 LEU A CA 1
ATOM 749 C C . LEU A 1 95 ? -6.555 3.885 -10.483 1.00 77.62 95 LEU A C 1
ATOM 751 O O . LEU A 1 95 ? -6.406 5.091 -10.263 1.00 77.62 95 LEU A O 1
ATOM 755 N N . ASN A 1 96 ? -6.763 3.422 -11.717 1.00 79.06 96 ASN A N 1
ATOM 756 C CA . ASN A 1 96 ? -6.790 4.290 -12.893 1.00 79.06 96 ASN A CA 1
ATOM 757 C C . ASN A 1 96 ? -7.954 5.287 -12.846 1.00 79.06 96 ASN A C 1
ATOM 759 O O . ASN A 1 96 ? -7.746 6.480 -13.085 1.00 79.06 96 ASN A O 1
ATOM 763 N N . ALA A 1 97 ? -9.150 4.843 -12.455 1.00 75.69 97 ALA A N 1
ATOM 764 C CA . ALA A 1 97 ? -10.311 5.710 -12.268 1.00 75.69 97 ALA A CA 1
ATOM 765 C C . ALA A 1 97 ? -10.026 6.848 -11.268 1.00 75.69 97 ALA A C 1
ATOM 767 O O . ALA A 1 97 ? -10.340 8.015 -11.525 1.00 75.69 97 ALA A O 1
ATOM 768 N N . MET A 1 98 ? -9.357 6.530 -10.155 1.00 70.69 98 MET A N 1
ATOM 769 C CA . 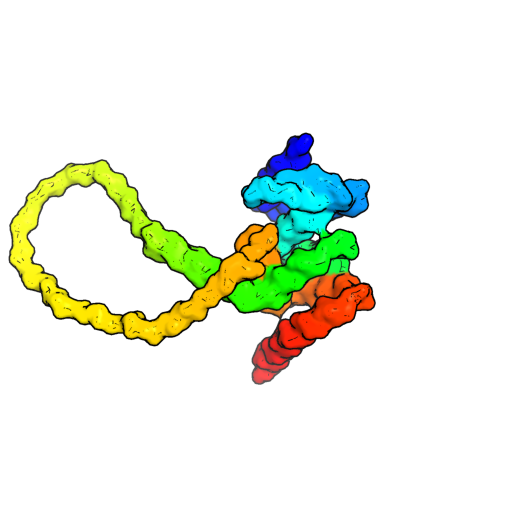MET A 1 98 ? -8.975 7.496 -9.121 1.00 70.69 98 MET A CA 1
ATOM 770 C C . MET A 1 98 ? -7.890 8.483 -9.565 1.00 70.69 98 MET A C 1
ATOM 772 O O . MET A 1 98 ? -7.900 9.650 -9.161 1.00 70.69 98 MET A O 1
ATOM 776 N N . ARG A 1 99 ? -6.943 8.051 -10.404 1.00 77.62 99 ARG A N 1
ATOM 777 C CA . ARG A 1 99 ? -5.946 8.957 -10.998 1.00 77.62 99 ARG A CA 1
ATOM 778 C C . ARG A 1 99 ? -6.629 9.946 -11.943 1.00 77.62 99 ARG A C 1
ATOM 780 O O . ARG A 1 99 ? -6.360 11.143 -11.860 1.00 77.62 99 ARG A O 1
ATOM 787 N N . MET A 1 100 ? -7.569 9.473 -12.765 1.00 71.44 100 MET A N 1
ATOM 788 C CA . MET A 1 100 ? -8.322 10.327 -13.690 1.00 71.44 100 MET A CA 1
ATOM 789 C C . MET A 1 100 ? -9.226 11.339 -12.971 1.00 71.44 100 MET A C 1
ATOM 791 O O . MET A 1 100 ? -9.328 12.483 -13.419 1.00 71.44 100 MET A O 1
ATOM 795 N N . SER A 1 101 ? -9.855 10.974 -11.848 1.00 69.75 101 SER A N 1
ATOM 796 C CA . SER A 1 101 ? -10.679 11.911 -11.068 1.00 69.75 101 SER A CA 1
ATOM 797 C C . SER A 1 101 ? -9.846 13.035 -10.434 1.00 69.75 101 SER A C 1
ATOM 799 O O . SER A 1 101 ? -10.195 14.206 -10.596 1.00 69.75 101 SER A O 1
ATOM 801 N N . LYS A 1 102 ? -8.677 12.729 -9.846 1.00 64.12 102 LYS A N 1
ATOM 802 C CA . LYS A 1 102 ? -7.737 13.749 -9.334 1.00 64.12 102 LYS A CA 1
ATOM 803 C C . LYS A 1 102 ? -7.280 14.730 -10.414 1.00 64.12 102 LYS A C 1
ATOM 805 O O . LYS A 1 102 ? -7.188 15.930 -10.150 1.00 64.12 102 LYS A O 1
ATOM 810 N N . THR A 1 103 ? -7.010 14.255 -11.631 1.00 63.31 103 THR A N 1
ATOM 811 C CA . THR A 1 103 ? -6.633 15.132 -12.752 1.00 63.31 103 THR A CA 1
ATOM 812 C C . THR A 1 103 ? -7.762 16.101 -13.110 1.00 63.31 103 THR A C 1
ATOM 814 O O . THR A 1 103 ? -7.500 17.278 -13.363 1.00 63.31 103 THR A O 1
ATOM 817 N N . ARG A 1 104 ? -9.022 15.648 -13.080 1.00 58.50 104 ARG A N 1
ATOM 818 C CA . ARG A 1 104 ? -10.200 16.492 -13.356 1.00 58.50 104 ARG A CA 1
ATOM 819 C C . ARG A 1 104 ? -10.429 17.541 -12.267 1.00 58.50 104 ARG A C 1
ATOM 821 O O . ARG A 1 104 ? -10.703 18.697 -12.595 1.00 58.50 104 ARG A O 1
ATOM 828 N N . ASP A 1 105 ? -10.245 17.180 -11.000 1.00 59.81 105 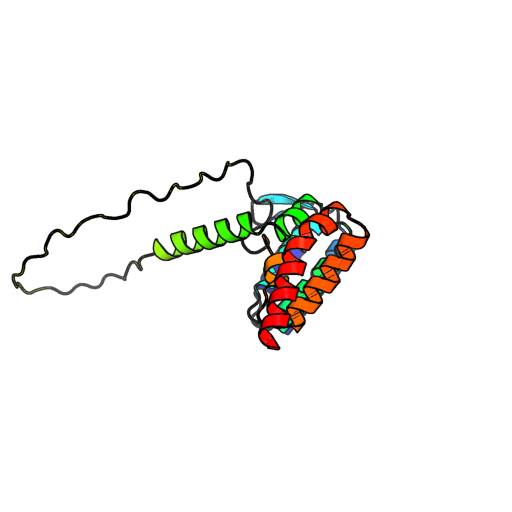ASP A N 1
ATOM 829 C CA . ASP A 1 105 ? -10.363 18.113 -9.872 1.00 59.81 105 ASP A CA 1
ATOM 830 C C . ASP A 1 105 ? -9.225 19.145 -9.848 1.00 59.81 105 ASP A C 1
ATOM 832 O O . ASP A 1 105 ? -9.445 20.319 -9.538 1.00 59.81 105 ASP A O 1
ATOM 836 N N . GLY A 1 106 ? -8.012 18.737 -10.236 1.00 54.44 106 GLY A N 1
ATOM 837 C CA . GLY A 1 106 ? -6.864 19.629 -10.412 1.00 54.44 106 GLY A CA 1
ATOM 838 C C . GLY A 1 106 ? -7.039 20.602 -11.582 1.00 54.44 106 GLY A C 1
ATOM 839 O O . GLY A 1 106 ? -6.766 21.791 -11.436 1.00 54.44 106 GLY A O 1
ATOM 840 N N . ALA A 1 107 ? -7.570 20.132 -12.716 1.00 54.25 107 ALA A N 1
ATOM 841 C CA . ALA A 1 107 ? -7.856 20.964 -13.888 1.00 54.25 107 ALA A CA 1
ATOM 842 C C . ALA A 1 107 ? -9.033 21.937 -13.671 1.00 54.25 107 ALA A C 1
ATOM 844 O O . ALA A 1 107 ? -9.091 22.997 -14.298 1.00 54.25 107 ALA A O 1
ATOM 845 N N . SER A 1 108 ? -9.953 21.609 -12.758 1.00 51.41 108 SER A N 1
ATOM 846 C CA . SER A 1 108 ? -11.107 22.454 -12.417 1.00 51.41 108 SER A CA 1
ATOM 847 C C . SER A 1 108 ? -10.765 23.589 -11.440 1.00 51.41 108 SER A C 1
ATOM 849 O O . SER A 1 108 ? -11.527 24.551 -11.321 1.00 51.41 108 SER A O 1
ATOM 851 N N . LYS A 1 109 ? -9.595 23.554 -10.786 1.00 43.84 109 LYS A N 1
ATOM 852 C CA . LYS A 1 109 ? -9.090 24.659 -9.956 1.00 43.84 109 LYS A CA 1
ATOM 853 C C . LYS A 1 109 ? -8.287 25.655 -10.802 1.00 43.84 109 LYS A C 1
ATOM 855 O O . LYS A 1 109 ? -7.064 25.731 -10.714 1.00 43.84 109 LYS A O 1
ATOM 860 N N . LYS A 1 110 ? -8.977 26.485 -11.596 1.00 44.06 110 LYS A N 1
ATOM 861 C CA . LYS A 1 110 ? -8.391 27.760 -12.060 1.00 44.06 110 LYS A CA 1
ATOM 862 C C . LYS A 1 110 ? -8.045 28.620 -10.830 1.00 44.06 110 LYS A C 1
ATOM 864 O O . LYS A 1 110 ? -8.889 28.727 -9.938 1.00 44.06 110 LYS A O 1
ATOM 869 N N . PRO A 1 111 ? -6.869 29.269 -10.758 1.00 40.78 111 PRO A N 1
ATOM 870 C CA . PRO A 1 111 ? -6.557 30.143 -9.640 1.00 40.78 111 PRO A CA 1
ATOM 871 C C . PRO A 1 111 ? -7.464 31.376 -9.688 1.00 40.78 111 PRO A C 1
ATOM 873 O O . PRO A 1 111 ? -7.427 32.153 -10.644 1.00 40.78 111 PRO A O 1
ATOM 876 N N . LEU A 1 112 ? -8.273 31.566 -8.645 1.00 40.00 112 LEU A N 1
ATOM 877 C CA . LEU A 1 112 ? -8.957 32.828 -8.391 1.00 40.00 112 LEU A CA 1
ATOM 878 C C . LEU A 1 112 ? -7.887 33.836 -7.940 1.00 40.00 112 LEU A C 1
ATOM 880 O O . LEU A 1 112 ? -7.548 33.931 -6.762 1.00 40.00 112 LEU A O 1
ATOM 884 N N . ALA A 1 113 ? -7.276 34.521 -8.906 1.00 40.06 113 ALA A N 1
ATOM 885 C CA . ALA A 1 113 ? -6.298 35.563 -8.640 1.00 40.06 113 ALA A CA 1
ATOM 886 C C . ALA A 1 113 ? -6.957 36.711 -7.860 1.00 40.06 113 ALA A C 1
ATOM 888 O O . ALA A 1 113 ? -7.980 37.266 -8.267 1.00 40.06 113 ALA A O 1
ATOM 889 N N . TYR A 1 114 ? -6.335 37.039 -6.729 1.00 35.97 114 TYR A N 1
ATOM 890 C CA . TYR A 1 114 ? -6.629 38.172 -5.861 1.00 35.97 114 TYR A CA 1
ATOM 891 C C . TYR A 1 114 ? -6.835 39.461 -6.668 1.00 35.97 114 TYR A C 1
ATOM 893 O O . TYR A 1 114 ? -6.008 39.847 -7.495 1.00 35.97 114 TYR A O 1
ATOM 901 N N . GLY A 1 115 ? -7.939 40.153 -6.398 1.00 41.81 115 GLY A N 1
ATOM 902 C CA . GLY A 1 115 ? -8.211 41.453 -6.987 1.00 41.81 115 GLY A CA 1
ATOM 903 C C . GLY A 1 115 ? -7.248 42.527 -6.481 1.00 41.81 115 GLY A C 1
ATOM 904 O O . GLY A 1 115 ? -7.200 42.810 -5.288 1.00 41.81 115 GLY A O 1
ATOM 905 N N . LEU A 1 116 ? -6.590 43.226 -7.409 1.00 35.62 116 LEU A N 1
ATOM 906 C CA . LEU A 1 116 ? -6.313 44.653 -7.257 1.00 35.62 116 LEU A CA 1
ATOM 907 C C . LEU A 1 116 ? -6.428 45.365 -8.615 1.00 35.62 116 LEU A C 1
ATOM 909 O O . LEU A 1 116 ? -5.855 44.966 -9.623 1.00 35.62 116 LEU A O 1
ATOM 913 N N . ARG A 1 117 ? -7.252 46.416 -8.630 1.00 41.75 117 ARG A N 1
ATOM 914 C CA . ARG A 1 117 ? -7.657 47.228 -9.788 1.00 41.75 117 ARG A CA 1
ATOM 915 C C . ARG A 1 117 ? -6.514 48.113 -10.318 1.00 41.75 117 ARG A C 1
ATOM 917 O O . ARG A 1 117 ? -5.932 48.837 -9.518 1.00 41.75 117 ARG A O 1
ATOM 924 N N . ARG A 1 118 ? -6.387 48.264 -11.652 1.00 33.19 118 ARG A N 1
ATOM 925 C CA . ARG A 1 118 ? -6.264 49.588 -12.328 1.00 33.19 118 ARG A CA 1
ATOM 926 C C . ARG A 1 118 ? -6.425 49.556 -13.870 1.00 33.19 118 ARG A C 1
ATOM 928 O O . ARG A 1 118 ? -5.537 49.174 -14.608 1.00 33.19 118 ARG A O 1
ATOM 935 N N . ARG A 1 119 ? -7.612 50.006 -14.294 1.00 36.72 119 ARG A N 1
ATOM 936 C CA . ARG A 1 119 ? -8.037 50.882 -15.418 1.00 36.72 119 ARG A CA 1
ATOM 937 C C . ARG A 1 119 ? -7.175 51.094 -16.700 1.00 36.72 119 ARG A C 1
ATOM 939 O O . ARG A 1 119 ? -6.114 51.696 -16.631 1.00 36.72 119 ARG A O 1
ATOM 946 N N . ARG A 1 120 ? -7.892 50.920 -17.835 1.00 34.91 120 ARG A N 1
ATOM 947 C CA . ARG A 1 120 ? -7.866 51.599 -19.169 1.00 34.91 120 ARG A CA 1
ATOM 948 C C . ARG A 1 120 ? -6.763 51.244 -20.185 1.00 34.91 120 ARG A C 1
ATOM 950 O O . ARG A 1 120 ? -5.640 51.691 -20.035 1.00 34.91 120 ARG A O 1
ATOM 957 N N . SER A 1 121 ? -7.167 50.692 -21.337 1.00 32.00 121 SER A N 1
ATOM 958 C CA . SER A 1 121 ? -7.297 51.434 -22.611 1.00 32.00 121 SER A CA 1
ATOM 959 C C . SER A 1 121 ? -7.937 50.560 -23.707 1.00 32.00 121 SER A C 1
ATOM 961 O O . SER A 1 121 ? -7.838 49.340 -23.663 1.00 32.00 121 SER A O 1
ATOM 963 N N . GLN A 1 122 ? -8.635 51.208 -24.642 1.00 37.47 122 GLN A N 1
ATOM 964 C CA . GLN A 1 122 ? -9.305 50.659 -25.828 1.00 37.47 122 GLN A CA 1
ATOM 965 C C . GLN A 1 122 ? -8.325 50.023 -26.827 1.00 37.47 122 GLN A C 1
ATOM 967 O O . GLN A 1 122 ? -7.192 50.481 -26.948 1.00 37.47 122 GLN A O 1
ATOM 972 N N . GLY A 1 123 ? -8.804 49.056 -27.616 1.00 29.23 123 GLY A N 1
ATOM 973 C CA . GLY A 1 123 ? -8.087 48.550 -28.787 1.00 29.23 123 GLY A CA 1
ATOM 974 C C . GLY A 1 123 ? -8.717 47.287 -29.372 1.00 29.23 123 GLY A C 1
ATOM 975 O O . GLY A 1 123 ? -8.510 46.194 -28.871 1.00 29.23 123 GLY A O 1
ATOM 976 N N . THR A 1 124 ? -9.515 47.487 -30.412 1.00 36.72 124 THR A N 1
ATOM 977 C CA . THR A 1 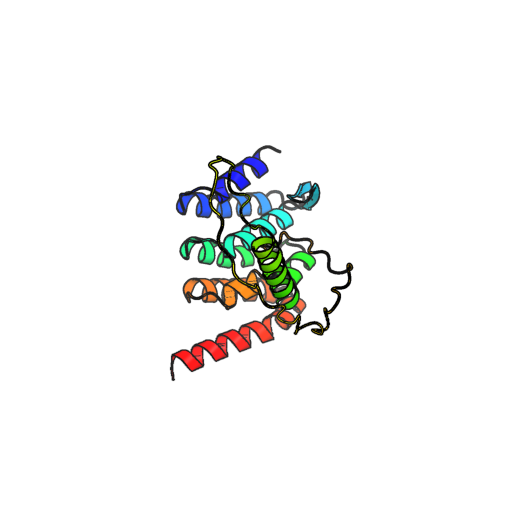124 ? -9.997 46.545 -31.434 1.00 36.72 124 THR A CA 1
ATOM 978 C C . THR A 1 124 ? -9.179 45.254 -31.636 1.00 36.72 124 THR A C 1
ATOM 980 O O . THR A 1 124 ? -7.990 45.326 -31.938 1.00 36.72 124 THR A O 1
ATOM 983 N N . SER A 1 125 ? -9.825 44.084 -31.593 1.00 33.78 125 SER A N 1
ATOM 984 C CA . SER A 1 125 ? -9.730 43.028 -32.627 1.00 33.78 125 SER A CA 1
ATOM 985 C C . SER A 1 125 ? -10.517 41.774 -32.220 1.00 33.78 125 SER A C 1
ATOM 987 O O . SER A 1 125 ? -10.352 41.207 -31.146 1.00 33.78 125 SER A O 1
ATOM 989 N N . GLU A 1 126 ? -11.443 41.428 -33.107 1.00 40.22 126 GLU A N 1
ATOM 990 C CA . GLU A 1 126 ? -12.035 40.125 -33.415 1.00 40.22 126 GLU A CA 1
ATOM 991 C C . GLU A 1 126 ? -11.444 38.901 -32.688 1.00 40.22 126 GLU A C 1
ATOM 993 O O . GLU A 1 126 ? -10.344 38.449 -32.996 1.00 40.22 126 GLU A O 1
ATOM 998 N N . TRP A 1 127 ? -12.233 38.276 -31.804 1.00 36.66 127 TRP A N 1
ATOM 999 C CA . TRP A 1 127 ? -11.990 36.888 -31.403 1.00 36.66 127 TRP A CA 1
ATOM 1000 C C . TRP A 1 127 ? -12.948 35.965 -32.155 1.00 36.66 127 TRP A C 1
ATOM 1002 O O . TRP A 1 127 ? -14.158 35.952 -31.915 1.00 36.66 127 TRP A O 1
ATOM 1012 N N . SER A 1 128 ? -12.372 35.216 -33.093 1.00 38.72 128 SER A N 1
ATOM 1013 C CA . SER A 1 128 ? -13.051 34.215 -33.907 1.00 38.72 128 SER A CA 1
ATOM 1014 C C . SER A 1 128 ? -13.646 33.090 -33.065 1.00 38.72 128 SER A C 1
ATOM 1016 O O . SER A 1 128 ? -13.030 32.525 -32.162 1.00 38.72 128 SER A O 1
ATOM 1018 N N . THR A 1 129 ? -14.868 32.737 -33.433 1.00 47.03 129 THR A N 1
ATOM 1019 C CA . THR A 1 129 ? -15.600 31.544 -33.028 1.00 47.03 129 THR A CA 1
ATOM 1020 C C . THR A 1 129 ? -14.859 30.310 -33.557 1.00 47.03 129 THR A C 1
ATOM 1022 O O . THR A 1 129 ? -14.736 30.131 -34.765 1.00 47.03 129 THR A O 1
ATOM 1025 N N . GLY A 1 130 ? -14.354 29.452 -32.667 1.00 36.44 130 GLY A N 1
ATOM 1026 C CA . GLY A 1 130 ? -13.558 28.278 -33.037 1.00 36.44 130 GLY A CA 1
ATOM 1027 C C . GLY A 1 130 ? -13.957 27.023 -32.266 1.00 36.44 130 GLY A C 1
ATOM 1028 O O . GLY A 1 130 ? -13.316 26.680 -31.286 1.00 36.44 130 GLY A O 1
ATOM 1029 N N . LYS A 1 131 ? -15.044 26.390 -32.725 1.00 38.28 131 LYS A N 1
ATOM 1030 C CA . LYS A 1 131 ? -15.392 24.954 -32.662 1.00 38.28 131 LYS A CA 1
ATOM 1031 C C . LYS A 1 131 ? -15.029 24.135 -31.406 1.00 38.28 131 LYS A C 1
ATOM 1033 O O . LYS A 1 131 ? -13.905 23.682 -31.227 1.00 38.28 131 LYS A O 1
ATOM 1038 N N . LYS A 1 132 ? -16.088 23.773 -30.669 1.00 48.53 132 LYS A N 1
ATOM 1039 C CA . LYS A 1 132 ? -16.210 22.508 -29.930 1.00 48.53 132 LYS A CA 1
ATOM 1040 C C . LYS A 1 132 ? -16.006 21.331 -30.895 1.00 48.53 132 LYS A C 1
ATOM 1042 O O . LYS A 1 132 ? -16.794 21.184 -31.826 1.00 48.53 132 LYS A O 1
ATOM 1047 N N . LEU A 1 133 ? -14.984 20.512 -30.676 1.00 39.44 133 LEU A N 1
ATOM 1048 C CA . LEU A 1 133 ? -14.839 19.179 -31.265 1.00 39.44 133 LEU A CA 1
ATOM 1049 C C . LEU A 1 133 ? -14.239 18.271 -30.189 1.00 39.44 133 LEU A C 1
ATOM 1051 O O . LEU A 1 133 ? -13.187 18.596 -29.643 1.00 39.44 133 LEU A O 1
ATOM 1055 N N . GLY A 1 134 ? -14.937 17.181 -29.869 1.00 38.62 134 GLY A N 1
ATOM 1056 C CA . GLY A 1 134 ? -14.513 16.193 -28.873 1.00 38.62 134 GLY A CA 1
ATOM 1057 C C . GLY A 1 134 ? -15.582 15.778 -27.856 1.00 38.62 134 GLY A C 1
ATOM 1058 O O . GLY A 1 134 ? -15.226 15.232 -26.818 1.00 38.62 134 GLY A O 1
ATOM 1059 N N . GLU A 1 135 ? -16.868 16.049 -28.110 1.00 44.75 135 GLU A N 1
ATOM 1060 C CA . GLU A 1 135 ? -17.947 15.241 -27.526 1.00 44.75 135 GLU A CA 1
ATOM 1061 C C . GLU A 1 135 ? -17.960 13.908 -28.282 1.00 44.75 135 GLU A C 1
ATOM 1063 O O . GLU A 1 135 ? -18.156 13.913 -29.493 1.00 44.75 135 GLU A O 1
ATOM 1068 N N . ASP A 1 136 ? -17.606 12.838 -27.563 1.00 44.50 136 ASP A N 1
ATOM 1069 C CA . ASP A 1 136 ? -17.953 11.417 -27.766 1.00 44.50 136 ASP A CA 1
ATOM 1070 C C . ASP A 1 136 ? -16.777 10.507 -27.372 1.00 44.50 136 ASP A C 1
ATOM 1072 O O . ASP A 1 136 ? -16.237 9.740 -28.165 1.00 44.50 136 ASP A O 1
ATOM 1076 N N . VAL A 1 137 ? -16.377 10.579 -26.099 1.00 41.12 137 VAL A N 1
ATOM 1077 C CA . VAL A 1 137 ? -15.742 9.435 -25.433 1.00 41.12 137 VAL A CA 1
ATOM 1078 C C . VAL A 1 137 ? -16.831 8.819 -24.560 1.00 41.12 137 VAL A C 1
ATOM 1080 O O . VAL A 1 137 ? -17.379 9.547 -23.724 1.00 41.12 137 VAL A O 1
ATOM 1083 N N . PRO A 1 138 ? -17.191 7.535 -24.737 1.00 34.53 138 PRO A N 1
ATOM 1084 C CA . PRO A 1 138 ? -18.115 6.864 -23.839 1.00 34.53 138 PRO A CA 1
ATOM 1085 C C . PRO A 1 138 ? -17.550 6.958 -22.425 1.00 34.53 138 PRO A C 1
ATOM 1087 O O . PRO A 1 138 ? -16.534 6.349 -22.099 1.00 34.53 138 PRO A O 1
ATOM 1090 N N . VAL A 1 139 ? -18.176 7.787 -21.594 1.00 43.50 139 VAL A N 1
ATOM 1091 C CA . VAL A 1 139 ? -17.928 7.779 -20.159 1.00 43.50 139 VAL A CA 1
ATOM 1092 C C . VAL A 1 139 ? -18.537 6.472 -19.680 1.00 43.50 139 VAL A C 1
ATOM 1094 O O . VAL A 1 139 ? -19.754 6.398 -19.504 1.00 43.50 139 VAL A O 1
ATOM 1097 N N . GLU A 1 140 ? -17.712 5.432 -19.540 1.00 39.78 140 GLU A N 1
ATOM 1098 C CA . GLU A 1 140 ? -18.080 4.268 -18.744 1.00 39.78 140 GLU A CA 1
ATOM 1099 C C . GLU A 1 140 ? -18.492 4.807 -17.375 1.00 39.78 140 GLU A C 1
ATOM 1101 O O . GLU A 1 140 ? -17.697 5.379 -16.624 1.00 39.78 140 GLU A O 1
ATOM 1106 N N . ARG A 1 141 ? -19.799 4.764 -17.119 1.00 39.69 141 ARG A N 1
ATOM 1107 C CA . ARG A 1 141 ? -20.351 5.107 -15.822 1.00 39.69 141 ARG A CA 1
ATOM 1108 C C . ARG A 1 141 ? -19.882 3.997 -14.898 1.00 39.69 141 ARG A C 1
ATOM 1110 O O . ARG A 1 141 ? -20.310 2.861 -15.052 1.00 39.69 141 ARG A O 1
ATOM 1117 N N . PHE A 1 142 ? -18.960 4.330 -14.005 1.00 43.09 142 PHE A N 1
ATOM 1118 C CA . PHE A 1 142 ? -18.623 3.469 -12.885 1.00 43.09 142 PHE A CA 1
ATOM 1119 C C . PHE A 1 142 ? -19.912 3.233 -12.101 1.00 43.09 142 PHE A C 1
ATOM 1121 O O . PHE A 1 142 ? -20.535 4.200 -11.655 1.00 43.09 142 PHE A O 1
ATOM 1128 N N . ASP A 1 143 ? -20.334 1.975 -11.998 1.00 33.34 143 ASP A N 1
ATOM 1129 C CA . ASP A 1 143 ? -21.434 1.603 -11.121 1.00 33.34 143 ASP A CA 1
ATOM 1130 C C . ASP A 1 143 ? -21.070 2.036 -9.695 1.00 33.34 143 ASP A C 1
ATOM 1132 O O . ASP A 1 143 ? -19.985 1.741 -9.188 1.00 33.34 143 ASP A O 1
ATOM 1136 N N . GLU A 1 144 ? -21.987 2.752 -9.044 1.00 41.34 144 GLU A N 1
ATOM 1137 C CA . GLU A 1 144 ? -21.864 3.264 -7.669 1.00 41.34 144 GLU A CA 1
ATOM 1138 C C . GLU A 1 144 ? -21.655 2.143 -6.620 1.00 41.34 144 GLU A C 1
ATOM 1140 O O . GLU A 1 144 ? -21.449 2.417 -5.440 1.00 41.34 144 GLU A O 1
ATOM 1145 N N . GLU A 1 145 ? -21.656 0.879 -7.052 1.00 38.59 145 GLU A N 1
ATOM 1146 C CA . GLU A 1 145 ? -21.482 -0.331 -6.248 1.00 38.59 145 GLU A CA 1
ATOM 1147 C C . GLU A 1 145 ? -20.005 -0.646 -5.911 1.00 38.59 145 GLU A C 1
ATOM 1149 O O . GLU A 1 145 ? -19.735 -1.460 -5.033 1.00 38.59 145 GLU A O 1
ATOM 1154 N N . GLN A 1 146 ? -19.035 0.051 -6.525 1.00 45.31 146 GLN A N 1
ATOM 1155 C CA . GLN A 1 146 ? -17.594 -0.038 -6.205 1.00 45.31 146 GLN A CA 1
ATOM 1156 C C . GLN A 1 146 ? -17.092 1.193 -5.435 1.00 45.31 146 GLN A C 1
ATOM 1158 O O . GLN A 1 146 ? -16.042 1.770 -5.731 1.00 45.31 146 GLN A O 1
ATOM 1163 N N . ALA A 1 147 ? -17.853 1.640 -4.435 1.00 50.41 147 ALA A N 1
ATOM 1164 C CA . ALA A 1 147 ? -17.385 2.680 -3.530 1.00 50.41 147 ALA A CA 1
ATOM 1165 C C . ALA A 1 147 ? -16.126 2.193 -2.783 1.00 50.41 147 ALA A C 1
ATOM 1167 O O . ALA A 1 147 ? -16.195 1.296 -1.945 1.00 50.41 147 ALA A O 1
ATOM 1168 N N . SER A 1 148 ? -14.970 2.784 -3.106 1.00 54.91 148 SER A N 1
ATOM 1169 C CA . SER A 1 148 ? -13.675 2.471 -2.491 1.00 54.91 148 SER A CA 1
ATOM 1170 C C . SER A 1 148 ? -13.773 2.548 -0.965 1.00 54.91 148 SER A C 1
ATOM 1172 O O . SER A 1 148 ? -13.987 3.624 -0.400 1.00 54.91 148 SER A O 1
ATOM 1174 N N . ILE A 1 149 ? -13.606 1.407 -0.294 1.00 59.56 149 ILE A N 1
ATOM 1175 C CA . ILE A 1 149 ? -13.583 1.326 1.176 1.00 59.56 149 ILE A CA 1
ATOM 1176 C C . ILE A 1 149 ? -12.320 2.026 1.693 1.00 59.56 149 ILE A C 1
ATOM 1178 O O . ILE A 1 149 ? -12.323 2.621 2.772 1.00 59.56 149 ILE A O 1
ATOM 1182 N N . ILE A 1 150 ? -11.250 2.004 0.892 1.00 61.12 150 ILE A N 1
ATOM 1183 C CA . ILE A 1 150 ? -9.970 2.620 1.222 1.00 61.12 150 ILE A CA 1
ATOM 1184 C C . ILE A 1 150 ? -9.856 4.024 0.608 1.00 61.12 150 ILE A C 1
ATOM 1186 O O . ILE A 1 150 ? -10.428 4.324 -0.439 1.00 61.12 150 ILE A O 1
ATOM 1190 N N . SER A 1 151 ? -9.111 4.927 1.253 1.00 62.53 151 SER A N 1
ATOM 1191 C CA . SER A 1 151 ? -8.852 6.265 0.699 1.00 62.53 151 SER A CA 1
ATOM 1192 C C . SER A 1 151 ? -8.118 6.191 -0.652 1.00 62.53 151 SER A C 1
ATOM 1194 O O . SER A 1 151 ? -7.356 5.256 -0.889 1.00 62.53 151 SER A O 1
ATOM 1196 N N . SER A 1 152 ? -8.270 7.200 -1.521 1.00 56.91 152 SER A N 1
ATOM 1197 C CA . SER A 1 152 ? -7.730 7.164 -2.901 1.00 56.91 152 SER A CA 1
ATOM 1198 C C . SER A 1 152 ? -6.227 6.948 -3.066 1.00 56.91 152 SER A C 1
ATOM 1200 O O . SER A 1 152 ? -5.771 6.715 -4.178 1.00 56.91 152 SER A O 1
ATOM 1202 N N . GLY A 1 153 ? -5.439 7.084 -2.000 1.00 58.59 153 GLY A N 1
ATOM 1203 C CA . GLY A 1 153 ? -4.007 6.793 -2.042 1.00 58.59 153 GLY A CA 1
ATOM 1204 C C . GLY A 1 153 ? -3.646 5.363 -1.646 1.00 58.59 153 GLY A C 1
ATOM 1205 O O . GLY A 1 153 ? -2.470 5.048 -1.639 1.00 58.59 153 GLY A O 1
ATOM 1206 N N . ALA A 1 154 ? -4.618 4.538 -1.266 1.00 69.38 154 ALA A N 1
ATOM 1207 C CA . ALA A 1 154 ? -4.398 3.181 -0.776 1.00 69.38 154 ALA A CA 1
ATOM 1208 C C . ALA A 1 154 ? -4.965 2.099 -1.712 1.00 69.38 154 ALA A C 1
ATOM 1210 O O . ALA A 1 154 ? -4.538 0.949 -1.652 1.00 69.38 154 ALA A O 1
ATOM 1211 N N . CYS A 1 155 ? -5.886 2.468 -2.604 1.00 82.25 155 CYS A N 1
ATOM 1212 C CA . CYS A 1 155 ? -6.260 1.621 -3.730 1.00 82.25 155 CYS A CA 1
ATOM 1213 C C . CYS A 1 155 ? -5.064 1.440 -4.677 1.00 82.25 155 CYS A C 1
ATOM 1215 O O . CYS A 1 155 ? -4.297 2.377 -4.898 1.00 82.25 155 CYS A O 1
ATOM 1217 N N . GLY A 1 156 ? -4.900 0.233 -5.220 1.00 88.75 156 GLY A N 1
ATOM 1218 C CA . GLY A 1 156 ? -3.827 -0.093 -6.151 1.00 88.75 156 GLY A CA 1
ATOM 1219 C C . GLY A 1 156 ? -2.435 -0.053 -5.523 1.00 88.75 156 GLY A C 1
ATOM 1220 O O . GLY A 1 156 ? -1.455 0.120 -6.242 1.00 88.75 156 GLY A O 1
ATOM 1221 N N . ALA A 1 157 ? -2.319 -0.156 -4.195 1.00 93.31 157 ALA A N 1
ATOM 1222 C CA . ALA A 1 157 ? -1.035 -0.062 -3.506 1.00 93.31 157 ALA A CA 1
ATOM 1223 C C . ALA A 1 157 ? -0.039 -1.156 -3.929 1.00 93.31 157 ALA A C 1
ATOM 1225 O O . ALA A 1 157 ? 1.123 -0.841 -4.171 1.00 93.31 157 ALA A O 1
ATOM 1226 N N . PHE A 1 158 ? -0.474 -2.413 -4.090 1.00 94.75 158 PHE A N 1
ATOM 1227 C CA . PHE A 1 158 ? 0.412 -3.463 -4.605 1.00 94.75 158 PHE A CA 1
ATOM 1228 C C . PHE A 1 158 ? 0.763 -3.230 -6.072 1.00 94.75 158 PHE A C 1
ATOM 1230 O O . PHE A 1 158 ? 1.931 -3.353 -6.419 1.00 94.75 158 PHE A O 1
ATOM 1237 N N . VAL A 1 159 ? -0.201 -2.815 -6.903 1.00 93.25 159 VAL A N 1
ATOM 1238 C CA . VAL A 1 159 ? 0.067 -2.434 -8.304 1.00 93.25 159 VAL A CA 1
ATOM 1239 C C . VAL A 1 159 ? 1.144 -1.348 -8.360 1.00 93.25 159 VAL A C 1
ATOM 1241 O O . VAL A 1 159 ? 2.142 -1.495 -9.052 1.00 93.25 159 VAL A O 1
ATOM 1244 N N . THR A 1 160 ? 1.002 -0.304 -7.544 1.00 93.25 160 THR A N 1
ATOM 1245 C CA . THR A 1 160 ? 1.947 0.820 -7.483 1.00 93.25 160 THR A CA 1
ATOM 1246 C C . THR A 1 160 ? 3.329 0.378 -6.998 1.00 93.25 160 THR A C 1
ATOM 1248 O O . THR A 1 160 ? 4.331 0.845 -7.525 1.00 93.25 160 THR A O 1
ATOM 1251 N N . ALA A 1 161 ? 3.405 -0.532 -6.021 1.00 95.44 161 ALA A N 1
ATOM 1252 C CA . ALA A 1 161 ? 4.677 -1.067 -5.535 1.00 95.44 161 ALA A CA 1
ATOM 1253 C C . ALA A 1 161 ? 5.388 -1.947 -6.580 1.00 95.44 161 ALA A C 1
ATOM 1255 O O . ALA A 1 161 ? 6.612 -1.892 -6.681 1.00 95.44 161 ALA A O 1
ATOM 1256 N N . LEU A 1 162 ? 4.639 -2.749 -7.347 1.00 94.06 162 LEU A N 1
ATOM 1257 C CA . LEU A 1 162 ? 5.172 -3.596 -8.422 1.00 94.06 162 LEU A CA 1
ATOM 1258 C C . LEU A 1 162 ? 5.609 -2.774 -9.645 1.00 94.06 162 LEU A C 1
ATOM 1260 O O . LEU A 1 162 ? 6.598 -3.115 -10.287 1.00 94.06 162 LEU A O 1
ATOM 1264 N N . GLU A 1 163 ? 4.919 -1.669 -9.926 1.00 92.75 163 GLU A N 1
ATOM 1265 C CA . GLU A 1 163 ? 5.235 -0.737 -11.017 1.00 92.75 163 GLU A CA 1
ATOM 1266 C C . GLU A 1 163 ? 6.245 0.364 -10.613 1.00 92.75 163 GLU A C 1
ATOM 1268 O O . GLU A 1 163 ? 6.582 1.216 -11.437 1.00 92.75 163 GLU A O 1
ATOM 1273 N N . ASP A 1 164 ? 6.746 0.380 -9.367 1.00 94.62 164 ASP A N 1
ATOM 1274 C CA . ASP A 1 164 ? 7.619 1.452 -8.855 1.00 94.62 164 ASP A CA 1
ATOM 1275 C C . ASP A 1 164 ? 8.889 1.610 -9.704 1.00 94.62 164 ASP A C 1
ATOM 1277 O O . ASP A 1 164 ? 9.435 0.645 -10.221 1.00 94.62 164 ASP A O 1
ATOM 1281 N N . GLU A 1 165 ? 9.416 2.821 -9.847 1.00 92.38 165 GLU A N 1
ATOM 1282 C CA . GLU A 1 165 ? 10.632 3.060 -10.636 1.00 92.38 165 GLU A CA 1
ATOM 1283 C C . GLU A 1 165 ? 11.897 2.424 -10.019 1.00 92.38 165 GLU A C 1
ATOM 1285 O O . GLU A 1 165 ? 12.880 2.194 -10.723 1.00 92.38 165 GLU A O 1
ATOM 1290 N N . PHE A 1 166 ? 11.890 2.114 -8.714 1.00 94.00 166 PHE A N 1
ATOM 1291 C CA . PHE A 1 166 ? 13.036 1.534 -8.019 1.00 94.00 166 PHE A CA 1
ATOM 1292 C C . PHE A 1 166 ? 12.840 0.058 -7.670 1.00 94.00 166 PHE A C 1
ATOM 1294 O O . PHE A 1 166 ? 11.922 -0.336 -6.946 1.00 94.00 166 PHE A O 1
ATOM 1301 N N . MET A 1 167 ? 13.837 -0.746 -8.039 1.00 92.44 167 MET A N 1
ATOM 1302 C CA . MET A 1 167 ? 13.872 -2.186 -7.774 1.00 92.44 167 MET A CA 1
ATOM 1303 C C . MET A 1 167 ? 13.697 -2.581 -6.307 1.00 92.44 167 MET A C 1
ATOM 1305 O O . MET A 1 167 ? 13.074 -3.599 -6.014 1.00 92.44 167 MET A O 1
ATOM 1309 N N . ILE A 1 168 ? 14.209 -1.779 -5.371 1.00 95.88 168 ILE A N 1
ATOM 1310 C CA . ILE A 1 168 ? 14.074 -2.067 -3.937 1.00 95.88 168 ILE A CA 1
ATOM 1311 C C . ILE A 1 168 ? 12.607 -2.071 -3.481 1.00 95.88 168 ILE A C 1
ATOM 1313 O O . ILE A 1 168 ? 12.244 -2.848 -2.598 1.00 95.88 168 ILE A O 1
ATOM 1317 N N . VAL A 1 169 ? 11.758 -1.240 -4.095 1.00 97.25 169 VAL A N 1
ATOM 1318 C CA . VAL A 1 169 ? 10.321 -1.192 -3.801 1.00 97.25 169 VAL A CA 1
ATOM 1319 C C . VAL A 1 169 ? 9.615 -2.366 -4.477 1.00 97.25 169 VAL A C 1
ATOM 1321 O O . VAL A 1 169 ? 8.880 -3.080 -3.795 1.00 97.25 169 VAL A O 1
ATOM 1324 N N . ARG A 1 170 ? 9.926 -2.644 -5.754 1.00 95.88 170 ARG A N 1
ATOM 1325 C CA . ARG A 1 170 ? 9.378 -3.800 -6.491 1.00 95.88 170 ARG A CA 1
ATOM 1326 C C . ARG A 1 170 ? 9.624 -5.112 -5.751 1.00 95.88 170 ARG A C 1
ATOM 1328 O O . ARG A 1 170 ? 8.688 -5.844 -5.441 1.00 95.88 170 ARG A O 1
ATOM 1335 N N . GLN A 1 171 ? 10.875 -5.374 -5.364 1.00 95.31 171 GLN A N 1
ATOM 1336 C CA . GLN A 1 171 ? 11.261 -6.578 -4.619 1.00 95.31 171 GLN A CA 1
ATOM 1337 C C . GLN A 1 171 ? 10.553 -6.688 -3.263 1.00 95.31 171 GLN A C 1
ATOM 1339 O O . GLN A 1 171 ? 10.175 -7.785 -2.844 1.00 95.31 171 GLN A O 1
ATOM 1344 N N . ALA A 1 172 ? 10.372 -5.565 -2.560 1.00 97.44 172 ALA A N 1
ATOM 1345 C CA . ALA A 1 172 ? 9.618 -5.540 -1.313 1.00 97.44 172 ALA A CA 1
ATOM 1346 C C . ALA A 1 172 ? 8.133 -5.867 -1.545 1.00 97.44 172 ALA A C 1
ATOM 1348 O O . ALA A 1 172 ? 7.575 -6.664 -0.792 1.00 97.44 172 ALA A O 1
ATOM 1349 N N . GLY A 1 173 ? 7.533 -5.327 -2.610 1.00 96.50 173 GLY A N 1
ATOM 1350 C CA . GLY A 1 173 ? 6.164 -5.621 -3.034 1.00 96.50 173 GLY A CA 1
ATOM 1351 C C . GLY A 1 173 ? 5.954 -7.097 -3.377 1.00 96.50 173 GLY A C 1
ATOM 1352 O O . GLY A 1 173 ? 5.059 -7.723 -2.813 1.00 96.50 173 GLY A O 1
ATOM 1353 N N . VAL A 1 174 ? 6.817 -7.680 -4.217 1.00 95.50 174 VAL A N 1
ATOM 1354 C CA . VAL A 1 174 ? 6.769 -9.109 -4.596 1.00 95.50 174 VAL A CA 1
ATOM 1355 C C . VAL A 1 174 ? 6.863 -10.010 -3.369 1.00 95.50 174 VAL A C 1
ATOM 1357 O O . VAL A 1 174 ? 6.078 -10.945 -3.218 1.00 95.50 174 VAL A O 1
ATOM 1360 N N . TYR A 1 175 ? 7.806 -9.720 -2.469 1.00 95.81 175 TYR A N 1
ATOM 1361 C CA . TYR A 1 175 ? 7.980 -10.484 -1.237 1.00 95.81 175 TYR A CA 1
ATOM 1362 C C . TYR A 1 175 ? 6.713 -10.467 -0.375 1.00 95.81 175 TYR A C 1
ATOM 1364 O O . TYR A 1 175 ? 6.227 -11.519 0.039 1.00 95.81 175 TYR A O 1
ATOM 1372 N N . SER A 1 176 ? 6.159 -9.279 -0.137 1.00 96.69 176 SER A N 1
ATOM 1373 C CA . SER A 1 176 ? 4.956 -9.097 0.674 1.00 96.69 176 SER A CA 1
ATOM 1374 C C . SER A 1 176 ? 3.725 -9.748 0.062 1.00 96.69 176 SER A C 1
ATOM 1376 O O . SER A 1 176 ? 2.940 -10.387 0.764 1.00 96.69 176 SER A O 1
ATOM 1378 N N . LEU A 1 177 ? 3.570 -9.621 -1.256 1.00 94.88 177 LEU A N 1
ATOM 1379 C CA . LEU A 1 177 ? 2.474 -10.235 -1.986 1.00 94.88 177 LEU A CA 1
ATOM 1380 C C . LEU A 1 177 ? 2.572 -11.760 -1.919 1.00 94.88 177 LEU A C 1
ATOM 1382 O O . LEU A 1 177 ? 1.587 -12.412 -1.589 1.00 94.88 177 LEU A O 1
ATOM 1386 N N . GLY A 1 178 ? 3.769 -12.325 -2.109 1.00 94.06 178 GLY A N 1
ATOM 1387 C CA . GLY A 1 178 ? 4.019 -13.758 -1.941 1.00 94.06 178 GLY A CA 1
ATOM 1388 C C . GLY A 1 178 ? 3.695 -14.255 -0.529 1.00 94.06 178 GLY A C 1
ATOM 1389 O O . GLY A 1 178 ? 3.055 -15.292 -0.367 1.00 94.06 178 GLY A O 1
ATOM 1390 N N . GLN A 1 179 ? 4.063 -13.489 0.501 1.00 94.19 179 GLN A N 1
ATOM 1391 C CA . GLN A 1 179 ? 3.746 -13.813 1.892 1.00 94.19 179 GLN A CA 1
ATOM 1392 C C . GLN A 1 179 ? 2.241 -13.832 2.198 1.00 94.19 179 GLN A C 1
ATOM 1394 O O . GLN A 1 179 ? 1.818 -14.593 3.066 1.00 94.19 179 GLN A O 1
ATOM 1399 N N . LEU A 1 180 ? 1.440 -12.958 1.586 1.00 93.50 180 LEU A N 1
ATOM 1400 C CA . LEU A 1 180 ? -0.015 -12.949 1.782 1.00 93.50 180 LEU A CA 1
ATOM 1401 C C . LEU A 1 180 ? -0.703 -14.007 0.915 1.00 93.50 180 LEU A C 1
ATOM 1403 O O . LEU A 1 180 ? -1.630 -14.666 1.380 1.00 93.50 180 LEU A O 1
ATOM 1407 N N . ALA A 1 181 ? -0.222 -14.192 -0.314 1.00 93.00 181 ALA A N 1
ATOM 1408 C CA . ALA A 1 181 ? -0.734 -15.158 -1.279 1.00 93.00 181 ALA A CA 1
ATOM 1409 C C . ALA A 1 181 ? -0.520 -16.614 -0.839 1.00 93.00 181 ALA A C 1
ATOM 1411 O O . ALA A 1 181 ? -1.338 -17.468 -1.174 1.00 93.00 181 ALA A O 1
ATOM 1412 N N . ALA A 1 182 ? 0.527 -16.893 -0.052 1.00 90.81 182 ALA A N 1
ATOM 1413 C CA . ALA A 1 182 ? 0.792 -18.221 0.505 1.00 90.81 182 ALA A CA 1
ATOM 1414 C C . ALA A 1 182 ? -0.401 -18.790 1.298 1.00 90.81 182 ALA A C 1
ATOM 1416 O O . ALA A 1 182 ? -0.675 -19.985 1.215 1.00 90.81 182 ALA A O 1
ATOM 1417 N N . ASP A 1 183 ? -1.138 -17.922 1.999 1.00 87.75 183 ASP A N 1
ATOM 1418 C CA . ASP A 1 183 ? -2.298 -18.301 2.814 1.00 87.75 183 ASP A CA 1
ATOM 1419 C C . ASP A 1 183 ? -3.639 -17.946 2.141 1.00 87.75 183 ASP A C 1
ATOM 1421 O O . ASP A 1 183 ? -4.705 -18.304 2.644 1.00 87.75 183 ASP A O 1
ATOM 1425 N N . ARG A 1 184 ? -3.610 -17.227 1.007 1.00 88.62 184 ARG A N 1
ATOM 1426 C CA . ARG A 1 184 ? -4.792 -16.679 0.320 1.00 88.62 184 ARG A CA 1
ATOM 1427 C C . ARG A 1 184 ? -4.759 -16.979 -1.184 1.00 88.62 184 ARG A C 1
ATOM 1429 O O . ARG A 1 184 ? -4.273 -16.159 -1.966 1.00 88.62 184 ARG A O 1
ATOM 1436 N N . PRO A 1 185 ? -5.340 -18.110 -1.625 1.00 87.38 185 PRO A N 1
ATOM 1437 C CA . PRO A 1 185 ? -5.324 -18.511 -3.034 1.00 87.38 185 PRO A CA 1
ATOM 1438 C C . PRO A 1 185 ? -5.967 -17.500 -3.994 1.00 87.38 185 PRO A C 1
ATOM 1440 O O . PRO A 1 185 ? -5.505 -17.358 -5.124 1.00 87.38 185 PRO A O 1
ATOM 1443 N N . PHE A 1 186 ? -7.006 -16.775 -3.556 1.00 86.94 186 PHE A N 1
ATOM 1444 C C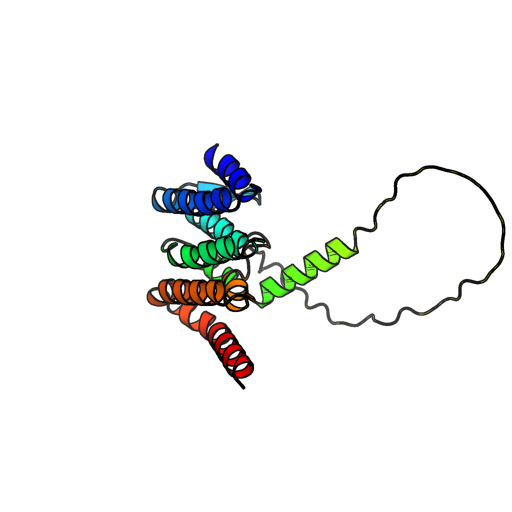A . PHE A 1 186 ? -7.642 -15.741 -4.382 1.00 86.94 186 PHE A CA 1
ATOM 1445 C C . PHE A 1 186 ? -6.657 -14.611 -4.721 1.00 86.94 186 PHE A C 1
ATOM 1447 O O . PHE A 1 186 ? -6.600 -14.156 -5.862 1.00 86.94 186 PHE A O 1
ATOM 1454 N N . LEU A 1 187 ? -5.828 -14.219 -3.747 1.00 86.44 187 LEU A N 1
ATOM 1455 C CA . LEU A 1 187 ? -4.837 -13.163 -3.902 1.00 86.44 187 LEU A CA 1
ATOM 1456 C C . LEU A 1 187 ? -3.710 -13.608 -4.834 1.00 86.44 187 LEU A C 1
ATOM 1458 O O . LEU A 1 187 ? -3.254 -12.827 -5.661 1.00 86.44 187 LEU A O 1
ATOM 1462 N N . ALA A 1 188 ? -3.303 -14.879 -4.737 1.00 87.75 188 ALA A N 1
ATOM 1463 C CA . ALA A 1 188 ? -2.329 -15.469 -5.649 1.00 87.75 188 ALA A CA 1
ATOM 1464 C C . ALA A 1 188 ? -2.801 -15.367 -7.106 1.00 87.75 188 ALA A C 1
ATOM 1466 O O . ALA A 1 188 ? -2.039 -14.928 -7.960 1.00 87.75 188 ALA A O 1
ATOM 1467 N N . ALA A 1 189 ? -4.063 -15.717 -7.377 1.00 87.44 189 ALA A N 1
ATOM 1468 C CA . ALA A 1 189 ? -4.636 -15.632 -8.717 1.00 87.44 189 ALA A CA 1
ATOM 1469 C C . ALA A 1 189 ? -4.697 -14.185 -9.233 1.00 87.44 189 ALA A C 1
ATOM 1471 O O . ALA A 1 189 ? -4.288 -13.926 -10.360 1.00 87.44 189 ALA A O 1
ATOM 1472 N N . ALA A 1 190 ? -5.140 -13.240 -8.398 1.00 85.81 190 ALA A N 1
ATOM 1473 C CA . ALA A 1 190 ? -5.219 -11.823 -8.759 1.00 85.81 190 ALA A CA 1
ATOM 1474 C C . ALA A 1 190 ? -3.841 -11.164 -8.973 1.00 85.81 190 ALA A C 1
ATOM 1476 O O . ALA A 1 190 ? -3.731 -10.173 -9.691 1.00 85.81 190 ALA A O 1
ATOM 1477 N N . ALA A 1 191 ? -2.786 -11.698 -8.354 1.00 87.94 191 ALA A N 1
ATOM 1478 C CA . ALA A 1 191 ? -1.422 -11.190 -8.464 1.00 87.94 191 ALA A CA 1
ATOM 1479 C C . ALA A 1 191 ? -0.698 -11.605 -9.756 1.00 87.94 191 ALA A C 1
ATOM 1481 O O . ALA A 1 191 ? 0.275 -10.949 -10.129 1.00 87.94 191 ALA A O 1
ATOM 1482 N N . LEU A 1 192 ? -1.126 -12.692 -10.412 1.00 89.06 192 LEU A N 1
ATOM 1483 C CA . LEU A 1 192 ? -0.382 -13.309 -11.518 1.00 89.06 192 LEU A CA 1
ATOM 1484 C C . LEU A 1 192 ? -0.136 -12.349 -12.681 1.00 89.06 192 LEU A C 1
ATOM 1486 O O . LEU A 1 192 ? 1.001 -12.250 -13.138 1.00 89.06 192 LEU A O 1
ATOM 1490 N N . ASP A 1 193 ? -1.169 -11.628 -13.117 1.00 87.62 193 ASP A N 1
ATOM 1491 C CA . ASP A 1 193 ? -1.064 -10.709 -14.253 1.00 87.62 193 ASP A CA 1
ATOM 1492 C C . ASP A 1 193 ? -0.070 -9.574 -13.953 1.00 87.62 193 ASP A C 1
ATOM 1494 O O . ASP A 1 193 ? 0.810 -9.286 -14.759 1.00 87.62 193 ASP A O 1
ATOM 1498 N N . HIS A 1 194 ? -0.122 -9.002 -12.743 1.00 88.56 194 HIS A N 1
ATOM 1499 C CA . HIS A 1 194 ? 0.793 -7.929 -12.329 1.00 88.56 194 HIS A CA 1
ATOM 1500 C C . HIS A 1 194 ? 2.246 -8.400 -12.209 1.00 88.56 194 HIS A C 1
ATOM 1502 O O . HIS A 1 194 ? 3.172 -7.660 -12.535 1.00 88.56 194 HIS A O 1
ATOM 1508 N N . LEU A 1 195 ? 2.467 -9.631 -11.734 1.00 88.88 195 LEU A N 1
ATOM 1509 C CA . LEU A 1 195 ? 3.808 -10.213 -11.665 1.00 88.88 195 LEU A CA 1
ATOM 1510 C C . LEU A 1 195 ? 4.356 -10.518 -13.062 1.00 88.88 195 LEU A C 1
ATOM 1512 O O . LEU A 1 195 ? 5.538 -10.289 -13.307 1.00 88.88 195 LEU A O 1
ATOM 1516 N N . ALA A 1 196 ? 3.515 -11.015 -13.972 1.00 88.69 196 ALA A N 1
ATOM 1517 C CA . ALA A 1 196 ? 3.898 -11.259 -15.358 1.00 88.69 196 ALA A CA 1
ATOM 1518 C C . ALA A 1 196 ? 4.302 -9.956 -16.068 1.00 88.69 196 ALA A C 1
ATOM 1520 O O . ALA A 1 196 ? 5.353 -9.932 -16.707 1.00 88.69 196 ALA A O 1
ATOM 1521 N N . ASP A 1 197 ? 3.530 -8.877 -15.892 1.00 87.75 197 ASP A N 1
ATOM 1522 C CA . ASP A 1 197 ? 3.865 -7.539 -16.400 1.00 87.75 197 ASP A CA 1
ATOM 1523 C C . ASP A 1 197 ? 5.238 -7.078 -15.876 1.00 87.75 197 ASP A C 1
ATOM 1525 O O . ASP A 1 197 ? 6.120 -6.726 -16.659 1.00 87.75 197 ASP A O 1
ATOM 1529 N N . MET A 1 198 ? 5.471 -7.182 -14.562 1.00 85.50 198 MET A N 1
ATOM 1530 C CA . MET A 1 198 ? 6.740 -6.784 -13.939 1.00 85.50 198 MET A CA 1
ATOM 1531 C C . MET A 1 198 ? 7.946 -7.579 -14.476 1.00 85.50 198 MET A C 1
ATOM 1533 O O . MET A 1 198 ? 9.017 -7.007 -14.679 1.00 85.50 198 MET A O 1
ATOM 1537 N N . PHE A 1 199 ? 7.799 -8.890 -14.712 1.00 80.81 199 PHE A N 1
ATOM 1538 C CA . PHE A 1 199 ? 8.874 -9.705 -15.291 1.00 80.81 199 PHE A CA 1
ATOM 1539 C C . PHE A 1 199 ? 9.174 -9.331 -16.744 1.00 80.81 199 PHE A C 1
ATOM 1541 O O . PHE A 1 199 ? 10.339 -9.347 -17.142 1.00 80.81 199 PHE A O 1
ATOM 1548 N N . ASN A 1 200 ? 8.149 -8.997 -17.529 1.00 83.62 200 ASN A N 1
ATOM 1549 C CA . ASN A 1 200 ? 8.337 -8.573 -18.913 1.00 83.62 200 ASN A CA 1
ATOM 1550 C C . ASN A 1 200 ? 9.097 -7.235 -18.988 1.00 83.62 200 ASN A C 1
ATOM 1552 O O . ASN A 1 200 ? 10.025 -7.124 -19.789 1.00 83.62 200 ASN A O 1
ATOM 1556 N N . ASP A 1 201 ? 8.798 -6.280 -18.099 1.00 77.12 201 ASP A N 1
ATOM 1557 C CA . ASP A 1 201 ? 9.506 -4.991 -18.015 1.00 77.12 201 ASP A CA 1
ATOM 1558 C C . ASP A 1 201 ? 11.015 -5.151 -17.742 1.00 77.12 201 ASP A C 1
ATOM 1560 O O . ASP A 1 201 ? 11.842 -4.434 -18.310 1.00 77.12 201 ASP A O 1
ATOM 1564 N N . GLU A 1 202 ? 11.404 -6.079 -16.859 1.00 66.62 202 GLU A N 1
ATOM 1565 C CA . GLU A 1 202 ? 12.820 -6.302 -16.527 1.00 66.62 202 GLU A CA 1
ATOM 1566 C C . GLU A 1 202 ? 13.600 -6.967 -17.662 1.00 66.62 202 GLU A C 1
ATOM 1568 O O . GLU A 1 202 ? 14.786 -6.691 -17.839 1.00 66.62 202 GLU A O 1
ATOM 1573 N N . ILE A 1 203 ? 12.947 -7.818 -18.455 1.00 58.50 203 ILE A N 1
ATOM 1574 C CA . ILE A 1 203 ? 13.581 -8.447 -19.618 1.00 58.50 203 ILE A CA 1
ATOM 1575 C C . ILE A 1 203 ? 13.883 -7.392 -20.692 1.00 58.50 203 ILE A C 1
ATOM 1577 O O . ILE A 1 203 ? 14.948 -7.443 -21.307 1.00 58.50 203 ILE A O 1
ATOM 1581 N N . GLU A 1 204 ? 13.003 -6.406 -20.881 1.00 56.84 204 GLU A N 1
ATOM 1582 C CA . GLU A 1 204 ? 13.213 -5.313 -21.838 1.00 56.84 204 GLU A CA 1
ATOM 1583 C C . GLU A 1 204 ? 14.318 -4.330 -21.417 1.00 56.84 204 GLU A C 1
ATOM 1585 O O . GLU A 1 204 ? 14.981 -3.769 -22.281 1.00 56.84 204 GLU A O 1
ATOM 1590 N N . GLN A 1 205 ? 14.580 -4.139 -20.118 1.00 52.06 205 GLN A N 1
ATOM 1591 C CA . GLN A 1 205 ? 15.691 -3.287 -19.655 1.00 52.06 205 GLN A CA 1
ATOM 1592 C C . GLN A 1 205 ? 17.081 -3.922 -19.840 1.00 52.06 205 GLN A C 1
ATOM 1594 O O . GLN A 1 205 ? 18.094 -3.226 -19.737 1.00 52.06 205 GLN A O 1
ATOM 1599 N N . VAL A 1 206 ? 17.143 -5.236 -20.073 1.00 49.78 206 VAL A N 1
ATOM 1600 C CA . VAL A 1 206 ? 18.391 -6.009 -20.208 1.00 49.78 206 VAL A CA 1
ATOM 1601 C C . VAL A 1 206 ? 18.778 -6.252 -21.679 1.00 49.78 206 VAL A C 1
ATOM 1603 O O . VAL A 1 206 ? 19.930 -6.604 -21.946 1.00 49.78 206 VAL A O 1
ATOM 1606 N N . LEU A 1 207 ? 17.851 -6.053 -22.624 1.00 40.56 207 LEU A N 1
ATOM 1607 C CA . LEU A 1 207 ? 18.039 -6.245 -24.073 1.00 40.56 207 LEU A CA 1
ATOM 1608 C C . LEU A 1 207 ? 18.360 -4.932 -24.804 1.00 40.56 207 LEU A C 1
ATOM 1610 O O . LEU A 1 207 ? 19.174 -5.001 -25.755 1.00 40.56 207 LEU A O 1
#

Secondary structure (DSSP, 8-state):
-HHHHHHHHHHT-S-HHHHHHHHHHHHHHHHHSTT-EEE-TTS-EEEHHHHHHHHHHHHTT-SSHHHHHHHHHHHTT-TTS-HHHHHHHH-HHHHHHHHHHHHHHHHH-----------------------------------TT---SS-TTTTTHHHHHHS-SSHHHHHHHHHHHHHHHTT-HHHHHHHHHHHHHHHHHHHHHH-

Foldseek 3Di:
DVLVVVLVVQCVDPDLVSNLVSLVVLLVVCVVQQQDWDQAPVRDTDTSLQNSLLSLLLQCPPPDPVSVLSSLLSNLVSQPHDVLLLVQLLPPVLLVVLVVVVVVVVVPDDDPDDDDDDDDDDDDDDDDDDDDDDPDDPPPPDDPVCDPPHDSSNGNSLLSQCVDPDPSSNVSSVVSLCSNCVVPVVSVVSCVVSVVVSVVVVVVVVD

InterPro domains:
  IPR011989 Armadillo-like helical [G3DSA:1.25.10.10] (3-207)
  IPR016024 Armadillo-type fold [SSF48371] (3-206)

Radius of gyration: 21.87 Å; chains: 1; bounding box: 40×70×55 Å

Organism: NCBI:txid387005

Sequence (207 aa):
MYFIEIYFQLCENSSKTVRTEALYILKIFADHCPETEIIGRNGAKLRLVDDAFAAVCHAINDVEVTVRATAARLLGDFKQVSDSFLDQTLDKKLLNAMRMSKTRDGASKKPLAYGLRRRRSQGTSEWSTGKKLGEDVPVERFDEEQASIISSGACGAFVTALEDEFMIVRQAGVYSLGQLAADRPFLAAAALDHLADMFNDEIEQVL

pLDDT: mean 76.73, std 21.55, range [29.23, 98.31]